Protein AF-X6NZP1-F1 (afdb_monomer)

Structure (mmCIF, N/CA/C/O backbone):
data_AF-X6NZP1-F1
#
_entry.id   AF-X6NZP1-F1
#
loop_
_atom_site.group_PDB
_atom_site.id
_atom_site.type_symbol
_atom_site.label_atom_id
_atom_site.label_alt_id
_atom_site.label_comp_id
_atom_site.label_asym_id
_atom_site.label_entity_id
_atom_site.label_seq_id
_atom_site.pdbx_PDB_ins_code
_atom_site.Cartn_x
_atom_site.Cartn_y
_atom_site.Cartn_z
_atom_site.occupancy
_atom_site.B_iso_or_equiv
_atom_site.auth_seq_id
_atom_site.auth_comp_id
_atom_site.auth_asym_id
_atom_site.auth_atom_id
_atom_site.pdbx_PDB_model_num
ATOM 1 N N . MET A 1 1 ? -23.895 30.899 37.744 1.00 39.72 1 MET A N 1
ATOM 2 C CA . MET A 1 1 ? -22.917 29.899 37.276 1.00 39.72 1 MET A CA 1
ATOM 3 C C . MET A 1 1 ? -23.097 29.846 35.771 1.00 39.72 1 MET A C 1
ATOM 5 O O . MET A 1 1 ? -24.196 29.548 35.324 1.00 39.72 1 MET A O 1
ATOM 9 N N . GLU A 1 2 ? -22.125 30.392 35.053 1.00 29.81 2 GLU A N 1
ATOM 10 C CA . GLU A 1 2 ? -22.264 30.934 33.697 1.00 29.81 2 GLU A CA 1
ATOM 11 C C . GLU A 1 2 ? -22.550 29.877 32.624 1.00 29.81 2 GLU A C 1
ATOM 13 O O . GLU A 1 2 ? -22.024 28.767 32.658 1.00 29.81 2 GLU A O 1
ATOM 18 N N . SER A 1 3 ? -23.384 30.278 31.662 1.00 31.33 3 SER A N 1
ATOM 19 C CA . SER A 1 3 ? -23.665 29.603 30.400 1.00 31.33 3 SER A CA 1
ATOM 20 C C . SER A 1 3 ? -22.848 30.229 29.270 1.00 31.33 3 SER A C 1
ATOM 22 O O . SER A 1 3 ? -22.909 31.445 29.108 1.00 31.33 3 SER A O 1
ATOM 24 N N . LEU A 1 4 ? -22.208 29.413 28.431 1.00 32.75 4 LEU A N 1
ATOM 25 C CA . LEU A 1 4 ? -21.771 29.751 27.067 1.00 32.75 4 LEU A CA 1
ATOM 26 C C . LEU A 1 4 ? -21.917 28.457 26.237 1.00 32.75 4 LEU A C 1
ATOM 28 O O . LEU A 1 4 ? -21.319 27.442 26.574 1.00 32.75 4 LEU A O 1
ATOM 32 N N . ALA A 1 5 ? -22.952 28.344 25.402 1.00 29.20 5 ALA A N 1
ATOM 33 C CA . ALA A 1 5 ? -22.961 28.704 23.978 1.00 29.20 5 ALA A CA 1
ATOM 34 C C . ALA A 1 5 ? -22.068 27.779 23.121 1.00 29.20 5 ALA A C 1
ATOM 36 O O . ALA A 1 5 ? -20.859 27.964 23.036 1.00 29.20 5 ALA A O 1
ATOM 37 N N . CYS A 1 6 ? -22.691 26.792 22.466 1.00 29.67 6 CYS A N 1
ATOM 38 C CA . CYS A 1 6 ? -22.127 26.110 21.300 1.00 29.67 6 CYS A CA 1
ATOM 39 C C . CYS A 1 6 ? -23.027 26.437 20.107 1.00 29.67 6 CYS A C 1
ATOM 41 O O . CYS A 1 6 ? -24.125 25.896 19.969 1.00 29.67 6 CYS A O 1
ATOM 43 N N . ASP A 1 7 ? -22.559 27.379 19.298 1.00 29.17 7 ASP A N 1
ATOM 44 C CA . ASP A 1 7 ? -23.234 27.896 18.120 1.00 29.17 7 ASP A CA 1
ATOM 45 C C . ASP A 1 7 ? -23.126 26.945 16.914 1.00 29.17 7 ASP A C 1
ATOM 47 O O . ASP A 1 7 ? -22.055 26.454 16.567 1.00 29.17 7 ASP A O 1
ATOM 51 N N . TYR A 1 8 ? -24.282 26.748 16.276 1.00 29.86 8 TYR A N 1
ATOM 52 C CA . TYR A 1 8 ? -24.532 26.649 14.832 1.00 29.86 8 TYR A CA 1
ATOM 53 C C . TYR A 1 8 ? -23.708 25.687 13.946 1.00 29.86 8 TYR A C 1
ATOM 55 O O . TYR A 1 8 ? -22.640 26.009 13.434 1.00 29.86 8 TYR A O 1
ATOM 63 N N . LEU A 1 9 ? -24.367 24.590 13.550 1.00 32.81 9 LEU A N 1
ATOM 64 C CA . LEU A 1 9 ? -24.241 23.976 12.219 1.00 32.81 9 LEU A CA 1
ATOM 65 C C . LEU A 1 9 ? -25.557 24.212 11.453 1.00 32.81 9 LEU A C 1
ATOM 67 O O . LEU A 1 9 ? -26.603 23.797 11.959 1.00 32.81 9 LEU A O 1
ATOM 71 N N . PRO A 1 10 ? -25.574 24.832 10.257 1.00 35.50 10 PRO A N 1
ATOM 72 C CA . PRO A 1 10 ? -26.794 24.900 9.469 1.00 35.50 10 PRO A CA 1
ATOM 73 C C . PRO A 1 10 ? -27.005 23.646 8.608 1.00 35.50 10 PRO A C 1
ATOM 75 O O . PRO A 1 10 ? -26.093 23.032 8.058 1.00 35.50 10 PRO A O 1
ATOM 78 N N . HIS A 1 11 ? -28.284 23.297 8.545 1.00 32.06 11 HIS A N 1
ATOM 79 C CA . HIS A 1 11 ? -28.918 22.114 7.992 1.00 32.06 11 HIS A CA 1
ATOM 80 C C . HIS A 1 11 ? -28.899 21.987 6.455 1.00 32.06 11 HIS A C 1
ATOM 82 O O . HIS A 1 11 ? -28.993 22.971 5.735 1.00 32.06 11 HIS A O 1
ATOM 88 N N . LYS A 1 12 ? -28.990 20.716 6.022 1.00 31.91 12 LYS A N 1
ATOM 89 C CA . LYS A 1 12 ? -29.793 20.166 4.906 1.00 31.91 12 LYS A CA 1
ATOM 90 C C . LYS A 1 12 ? -29.618 20.780 3.507 1.00 31.91 12 LYS A C 1
ATOM 92 O O . LYS A 1 12 ? -30.189 21.814 3.190 1.00 31.91 12 LYS A O 1
ATOM 97 N N . LEU A 1 13 ? -29.058 19.978 2.602 1.00 30.61 13 LEU A N 1
ATOM 98 C CA . LEU A 1 13 ? -29.419 20.003 1.183 1.00 30.61 13 LEU A CA 1
ATOM 99 C C . LEU A 1 13 ? -30.048 18.650 0.820 1.00 30.61 13 LEU A C 1
ATOM 101 O O . LEU A 1 13 ? -29.357 17.643 0.697 1.00 30.61 13 LEU A O 1
ATOM 105 N N . GLN A 1 14 ? -31.377 18.626 0.703 1.00 30.80 14 GLN A N 1
ATOM 106 C CA . GLN A 1 14 ? -32.099 17.608 -0.065 1.00 30.80 14 GLN A CA 1
ATOM 107 C C . GLN A 1 14 ? -32.295 18.150 -1.489 1.00 30.80 14 GLN A C 1
ATOM 109 O O . GLN A 1 14 ? -32.656 19.321 -1.620 1.00 30.80 14 GLN A O 1
ATOM 114 N N . PRO A 1 15 ? -32.109 17.350 -2.551 1.00 30.98 15 PRO A N 1
ATOM 115 C CA . PRO A 1 15 ? -32.444 17.783 -3.901 1.00 30.98 15 PRO A CA 1
ATOM 116 C C . PRO A 1 15 ? -33.957 17.667 -4.131 1.00 30.98 15 PRO A C 1
ATOM 118 O O . PRO A 1 15 ? -34.533 16.582 -4.041 1.00 30.98 15 PRO A O 1
ATOM 121 N N . SER A 1 16 ? -34.611 18.790 -4.428 1.00 32.31 16 SER A N 1
ATOM 122 C CA . SER A 1 16 ? -35.994 18.822 -4.902 1.00 32.31 16 SER A CA 1
ATOM 123 C C . SER A 1 16 ? -36.037 18.560 -6.410 1.00 32.31 16 SER A C 1
ATOM 125 O O . SER A 1 16 ? -35.474 19.304 -7.210 1.00 32.31 16 SER A O 1
ATOM 127 N N . PHE A 1 17 ? -36.737 17.499 -6.810 1.00 33.34 17 PHE A N 1
ATOM 128 C CA . PHE A 1 17 ? -37.145 17.285 -8.197 1.00 33.34 17 PHE A CA 1
ATOM 129 C C . PHE A 1 17 ? -38.384 18.138 -8.483 1.00 33.34 17 PHE A C 1
ATOM 131 O O . PHE A 1 17 ? -39.476 17.842 -8.000 1.00 33.34 17 PHE A O 1
ATOM 138 N N . GLY A 1 18 ? -38.207 19.212 -9.251 1.00 28.89 18 GLY A N 1
ATOM 139 C CA . GLY A 1 18 ? -39.295 20.033 -9.775 1.00 28.89 18 GLY A CA 1
ATOM 140 C C . GLY A 1 18 ? -39.538 19.740 -11.252 1.00 28.89 18 GLY A C 1
ATOM 141 O O . GLY A 1 18 ? -38.754 20.156 -12.099 1.00 28.89 18 GLY A O 1
ATOM 142 N N . ASN A 1 19 ? -40.637 19.048 -11.552 1.00 32.97 19 ASN A N 1
ATOM 143 C CA . ASN A 1 19 ? -41.277 19.061 -12.869 1.00 32.97 19 ASN A CA 1
ATOM 144 C C . ASN A 1 19 ? -41.938 20.428 -13.088 1.00 32.97 19 ASN A C 1
ATOM 146 O O . ASN A 1 19 ? -42.589 20.907 -12.165 1.00 32.97 19 ASN A O 1
ATOM 150 N N . ASN A 1 20 ? -41.857 20.991 -14.299 1.00 32.28 20 ASN A N 1
ATOM 151 C CA . ASN A 1 20 ? -42.948 21.758 -14.912 1.00 32.28 20 ASN A CA 1
ATOM 152 C C . ASN A 1 20 ? -42.758 21.911 -16.431 1.00 32.28 20 ASN A C 1
ATOM 154 O O . ASN A 1 20 ? -41.650 21.952 -16.955 1.00 32.28 20 ASN A O 1
ATOM 158 N N . ASN A 1 21 ? -43.903 21.940 -17.106 1.00 29.06 21 ASN A N 1
ATOM 159 C CA . ASN A 1 21 ? -44.150 21.694 -18.522 1.00 29.06 21 ASN A CA 1
ATOM 160 C C . ASN A 1 21 ? -43.982 22.921 -19.453 1.00 29.06 21 ASN A C 1
ATOM 162 O O . ASN A 1 21 ? -44.145 24.058 -19.020 1.00 29.06 21 ASN A O 1
ATOM 166 N N . LEU A 1 22 ? -43.878 22.606 -20.759 1.00 29.41 22 LEU A N 1
ATOM 167 C CA . LEU A 1 22 ? -44.319 23.349 -21.966 1.00 29.41 22 LEU A CA 1
ATOM 168 C C . LEU A 1 22 ? -43.467 24.518 -22.513 1.00 29.41 22 LEU A C 1
ATOM 170 O O . LEU A 1 22 ? -43.537 25.637 -22.017 1.00 29.41 22 LEU A O 1
ATOM 174 N N . LYS A 1 23 ? -42.884 24.319 -23.709 1.00 28.05 23 LYS A N 1
ATOM 175 C CA . LYS A 1 23 ? -43.469 24.779 -24.993 1.00 28.05 23 LYS A CA 1
ATOM 176 C C . LYS A 1 23 ? -42.697 24.244 -26.207 1.00 28.05 23 LYS A C 1
ATOM 178 O O . LYS A 1 23 ? -41.474 24.268 -26.241 1.00 28.05 23 LYS A O 1
ATOM 183 N N . SER A 1 24 ? -43.450 23.791 -27.207 1.00 39.38 24 SER A N 1
ATOM 184 C CA . SER A 1 24 ? -42.985 23.509 -28.563 1.00 39.38 24 SER A CA 1
ATOM 185 C C . SER A 1 24 ? -42.965 24.788 -29.399 1.00 39.38 24 SER A C 1
ATOM 187 O O . SER A 1 24 ? -43.984 25.478 -29.461 1.00 39.38 24 SER A O 1
ATOM 189 N N . SER A 1 25 ? -41.891 25.019 -30.140 1.00 30.45 25 SER A N 1
ATOM 190 C CA . SER A 1 25 ? -41.955 25.611 -31.478 1.00 30.45 25 SER A CA 1
ATOM 191 C C . SER A 1 25 ? -40.627 25.367 -32.175 1.00 30.45 25 SER A C 1
ATOM 193 O O . SER A 1 25 ? -39.566 25.613 -31.609 1.00 30.45 25 SER A O 1
ATOM 195 N N . HIS A 1 26 ? -40.724 24.818 -33.382 1.00 37.03 26 HIS A N 1
ATOM 196 C CA . HIS A 1 26 ? -39.653 24.772 -34.361 1.00 37.03 26 HIS A CA 1
ATOM 197 C C . HIS A 1 26 ? -38.991 26.139 -34.490 1.00 37.03 26 HIS A C 1
ATOM 199 O O . HIS A 1 26 ? -39.700 27.092 -34.769 1.00 37.03 26 HIS A O 1
ATOM 205 N N . ASP A 1 27 ? -37.671 26.175 -34.345 1.00 30.67 27 ASP A N 1
ATOM 206 C CA . ASP A 1 27 ? -36.782 26.975 -35.181 1.00 30.67 27 ASP A CA 1
ATOM 207 C C . ASP A 1 27 ? -35.438 26.241 -35.223 1.00 30.67 27 ASP A C 1
ATOM 209 O O . ASP A 1 27 ? -34.738 26.080 -34.222 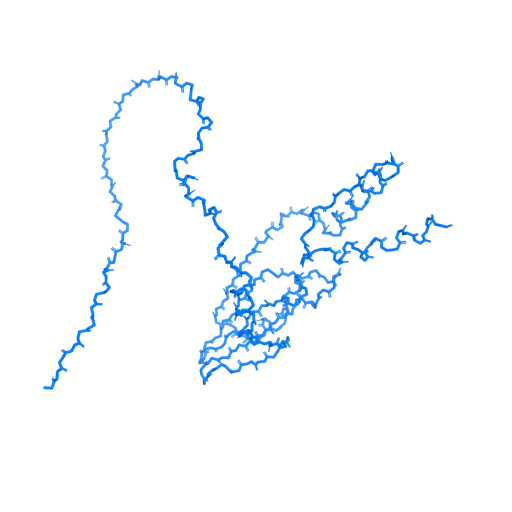1.00 30.67 27 ASP A O 1
ATOM 213 N N . VAL A 1 28 ? -35.149 25.677 -36.395 1.00 43.94 28 VAL A N 1
ATOM 214 C CA . VAL A 1 28 ? -33.831 25.155 -36.745 1.00 43.94 28 VAL A CA 1
ATOM 215 C C . VAL A 1 28 ? -33.002 26.372 -37.121 1.00 43.94 28 VAL A C 1
ATOM 217 O O . VAL A 1 28 ? -33.099 26.859 -38.242 1.00 43.94 28 VAL A O 1
ATOM 220 N N . GLU A 1 29 ? -32.203 26.867 -36.183 1.00 32.81 29 GLU A N 1
ATOM 221 C CA . GLU A 1 29 ? -31.069 27.722 -36.514 1.00 32.81 29 GLU A CA 1
ATOM 222 C C . GLU A 1 29 ? -29.783 26.930 -36.289 1.00 32.81 29 GLU A C 1
ATOM 224 O O . GLU A 1 29 ? -29.337 26.696 -35.162 1.00 32.81 29 GLU A O 1
ATOM 229 N N . ASP A 1 30 ? -29.202 26.502 -37.411 1.00 41.00 30 ASP A N 1
ATOM 230 C CA . ASP A 1 30 ? -27.798 26.139 -37.533 1.00 41.00 30 ASP A CA 1
ATOM 231 C C . ASP A 1 30 ? -26.942 27.323 -37.065 1.00 41.00 30 ASP A C 1
ATOM 233 O O . ASP A 1 30 ? -26.624 28.240 -37.823 1.00 41.00 30 ASP A O 1
ATOM 237 N N . VAL A 1 31 ? -26.541 27.300 -35.797 1.00 40.22 31 VAL A N 1
ATOM 238 C CA . VAL A 1 31 ? -25.438 28.121 -35.306 1.00 40.22 31 VAL A CA 1
ATOM 239 C C . VAL A 1 31 ? -24.238 27.205 -35.170 1.00 40.22 31 VAL A C 1
ATOM 241 O O . VAL A 1 31 ? -24.074 26.481 -34.188 1.00 40.22 31 VAL A O 1
ATOM 244 N N . SER A 1 32 ? -23.378 27.262 -36.183 1.00 49.12 32 SER A N 1
ATOM 245 C CA . SER A 1 32 ? -22.003 26.780 -36.156 1.00 49.12 32 SER A CA 1
ATOM 246 C C . SER A 1 32 ? -21.266 27.360 -34.943 1.00 49.12 32 SER A C 1
ATOM 248 O O . SER A 1 32 ? -20.631 28.415 -35.017 1.00 49.12 32 SER A O 1
ATOM 250 N N . ARG A 1 33 ? -21.353 26.682 -33.796 1.00 38.38 33 ARG A N 1
ATOM 251 C CA . ARG A 1 33 ? -20.645 27.056 -32.573 1.00 38.38 33 ARG A CA 1
ATOM 252 C C . ARG A 1 33 ? -19.235 26.479 -32.630 1.00 38.38 33 ARG A C 1
ATOM 254 O O . ARG A 1 33 ? -18.897 25.478 -32.010 1.00 38.38 33 ARG A O 1
ATOM 261 N N . SER A 1 34 ? -18.403 27.150 -33.418 1.00 51.25 34 SER A N 1
ATOM 262 C CA . SER A 1 34 ? -16.958 27.166 -33.218 1.00 51.25 34 SER A CA 1
ATOM 263 C C . SER A 1 34 ? -16.684 27.828 -31.863 1.00 51.25 34 SER A C 1
ATOM 265 O O . SER A 1 34 ? -16.468 29.036 -31.785 1.00 51.25 34 SER A O 1
ATOM 267 N N . SER A 1 35 ? -16.721 27.060 -30.779 1.00 46.81 35 SER A N 1
ATOM 268 C CA . SER A 1 35 ? -16.291 27.530 -29.465 1.00 46.81 35 SER A CA 1
ATOM 269 C C . SER A 1 35 ? -15.240 26.580 -28.912 1.00 46.81 35 SER A C 1
ATOM 271 O O . SER A 1 35 ? -15.549 25.661 -28.164 1.00 46.81 35 SER A O 1
ATOM 273 N N . ASN A 1 36 ? -13.977 26.860 -29.238 1.00 56.97 36 ASN A N 1
ATOM 274 C CA . ASN A 1 36 ? -12.803 26.373 -28.504 1.00 56.97 36 ASN A CA 1
ATOM 275 C C . ASN A 1 36 ? -12.710 26.979 -27.082 1.00 56.97 36 ASN A C 1
ATOM 277 O O . ASN A 1 36 ? -11.622 27.098 -26.524 1.00 56.97 36 ASN A O 1
ATOM 281 N N . GLU A 1 37 ? -13.827 27.404 -26.493 1.00 57.53 37 GLU A N 1
ATOM 282 C CA . GLU A 1 37 ? -13.863 27.889 -25.120 1.00 57.53 37 GLU A CA 1
ATOM 283 C C . GLU A 1 37 ? -14.149 26.689 -24.215 1.00 57.53 37 GLU A C 1
ATOM 285 O O . GLU A 1 37 ? -15.211 26.077 -24.356 1.00 57.53 37 GLU A O 1
ATOM 290 N N . PRO A 1 38 ? -13.229 26.311 -23.309 1.00 58.00 38 PRO A N 1
ATOM 291 C CA . PRO A 1 38 ? -13.516 25.265 -22.343 1.00 58.00 38 PRO A CA 1
ATOM 292 C C . PRO A 1 38 ? -14.749 25.662 -21.526 1.00 58.00 38 PRO A C 1
ATOM 294 O O . PRO A 1 38 ? -14.870 26.812 -21.090 1.00 58.00 38 PRO A O 1
ATOM 297 N N . GLU A 1 39 ? -15.655 24.698 -21.347 1.00 61.59 39 GLU A N 1
ATOM 298 C CA . GLU A 1 39 ? -16.912 24.850 -20.613 1.00 61.59 39 GLU A CA 1
ATOM 299 C C . GLU A 1 39 ? -16.727 25.669 -19.315 1.00 61.59 39 GLU A C 1
ATOM 301 O O . GLU A 1 39 ? -15.755 25.447 -18.589 1.00 61.59 39 GLU A O 1
ATOM 306 N N . PRO A 1 40 ? -17.639 26.593 -18.958 1.00 60.53 40 PRO A N 1
ATOM 307 C CA . PRO A 1 40 ? -17.444 27.540 -17.852 1.00 60.53 40 PRO A CA 1
ATOM 308 C C . PRO A 1 40 ? -17.120 26.906 -16.489 1.00 60.53 40 PRO A C 1
ATOM 310 O O . PRO A 1 40 ? -16.463 27.536 -15.664 1.00 60.53 40 PRO A O 1
ATOM 313 N N . TRP A 1 41 ? -17.540 25.660 -16.254 1.00 59.78 41 TRP A N 1
ATOM 314 C CA . TRP A 1 41 ? -17.260 24.909 -15.024 1.00 59.78 41 TRP A CA 1
ATOM 315 C C . TRP A 1 41 ? -15.837 24.321 -14.964 1.00 59.78 41 TRP A C 1
ATOM 317 O O . TRP A 1 41 ? -15.380 23.951 -13.886 1.00 59.78 41 TRP A O 1
ATOM 327 N N . LEU A 1 42 ? -15.109 24.284 -16.088 1.00 56.09 42 LEU A N 1
ATOM 328 C CA . LEU A 1 42 ? -13.679 23.949 -16.153 1.00 56.09 42 LEU A CA 1
ATOM 329 C C . LEU A 1 42 ? -12.779 25.135 -15.780 1.00 56.09 42 LEU A C 1
ATOM 331 O O . LEU A 1 42 ? -11.572 24.955 -15.615 1.00 56.09 42 LEU A O 1
ATOM 335 N N . LYS A 1 43 ? -13.337 26.341 -15.595 1.00 56.62 43 LYS A N 1
ATOM 336 C CA . LYS A 1 43 ? -12.619 27.502 -15.044 1.00 56.62 43 LYS A CA 1
ATOM 337 C C . LYS A 1 43 ? -12.460 27.353 -13.528 1.00 56.62 43 LYS A C 1
ATOM 339 O O . LYS A 1 43 ? -12.828 28.228 -12.750 1.00 56.62 43 LYS A O 1
ATOM 344 N N . THR A 1 44 ? -11.914 26.226 -13.080 1.00 59.47 44 THR A N 1
ATOM 345 C CA . THR A 1 44 ? -11.361 26.134 -11.732 1.00 59.47 44 THR A CA 1
ATOM 346 C C . THR A 1 44 ? -10.218 27.133 -11.656 1.00 59.47 44 THR A C 1
ATOM 348 O O . THR A 1 44 ? -9.334 27.093 -12.511 1.00 59.47 44 THR A O 1
ATOM 351 N N . ASN A 1 45 ? -10.238 28.027 -10.664 1.00 61.09 45 ASN A N 1
ATOM 352 C CA . ASN A 1 45 ? -9.079 28.839 -10.300 1.00 61.09 45 ASN A CA 1
ATOM 353 C C . ASN A 1 45 ? -7.911 27.881 -10.060 1.00 61.09 45 ASN A C 1
ATOM 355 O O . ASN A 1 45 ? -7.804 27.282 -8.990 1.00 61.09 45 ASN A O 1
ATOM 359 N N . LEU A 1 46 ? -7.097 27.661 -11.093 1.00 63.88 46 LEU A N 1
ATOM 360 C CA . LEU A 1 46 ? -5.929 26.809 -11.004 1.00 63.88 46 LEU A CA 1
ATOM 361 C C . LEU A 1 46 ? -5.072 27.421 -9.908 1.00 63.88 46 LEU A C 1
ATOM 363 O O . LEU A 1 46 ? -4.717 28.597 -9.979 1.00 63.88 46 LEU A O 1
ATOM 367 N N . VAL A 1 47 ? -4.808 26.649 -8.859 1.00 64.12 47 VAL A N 1
ATOM 368 C CA . VAL A 1 47 ? -3.924 27.085 -7.787 1.00 64.12 47 VAL A CA 1
ATOM 369 C C . VAL A 1 47 ? -2.543 27.249 -8.421 1.00 64.12 47 VAL A C 1
ATOM 371 O O . VAL A 1 47 ? -1.845 26.275 -8.683 1.00 64.12 47 VAL A O 1
ATOM 374 N N . THR A 1 48 ? -2.186 28.487 -8.759 1.00 71.62 48 THR A N 1
ATOM 375 C CA . THR A 1 48 ? -0.926 28.828 -9.438 1.00 71.62 48 THR A CA 1
ATOM 376 C C . THR A 1 48 ? 0.260 28.850 -8.481 1.00 71.62 48 THR A C 1
ATOM 378 O O . THR A 1 48 ? 1.407 28.926 -8.917 1.00 71.62 48 THR A O 1
ATOM 381 N N . GLN A 1 49 ? -0.004 28.774 -7.177 1.00 77.75 49 GLN A N 1
ATOM 382 C CA . GLN A 1 49 ? 1.017 28.704 -6.146 1.00 77.75 49 GLN A CA 1
ATOM 383 C C . GLN A 1 49 ? 1.231 27.260 -5.680 1.00 77.75 49 GLN A C 1
ATOM 385 O O . GLN A 1 49 ? 0.282 26.477 -5.629 1.00 77.75 49 GLN A O 1
ATOM 390 N N . PRO A 1 50 ? 2.469 26.880 -5.326 1.00 81.94 50 PRO A N 1
ATOM 391 C CA . PRO A 1 50 ? 2.715 25.576 -4.728 1.00 81.94 50 PRO A CA 1
ATOM 392 C C . PRO A 1 50 ? 1.889 25.429 -3.443 1.00 81.94 50 PRO A C 1
ATOM 394 O O . PRO A 1 50 ? 1.955 26.278 -2.559 1.00 81.94 50 PRO A O 1
ATOM 397 N N . ILE A 1 51 ? 1.123 24.336 -3.345 1.00 90.06 51 ILE A N 1
ATOM 398 C CA . ILE A 1 51 ? 0.223 24.046 -2.209 1.00 90.06 51 ILE A CA 1
ATOM 399 C C . ILE A 1 51 ? 1.014 23.805 -0.910 1.00 90.06 51 ILE A C 1
ATOM 401 O O . ILE A 1 51 ? 0.471 23.924 0.183 1.00 90.06 51 ILE A O 1
ATOM 405 N N . TYR A 1 52 ? 2.298 23.463 -1.027 1.00 93.25 52 TYR A N 1
ATOM 406 C CA . TYR A 1 52 ? 3.187 23.173 0.090 1.00 93.25 52 TYR A CA 1
ATOM 407 C C . TYR A 1 52 ? 4.622 23.619 -0.206 1.00 93.25 52 TYR A C 1
ATOM 409 O O . TYR A 1 52 ? 5.078 23.623 -1.354 1.00 93.25 52 TYR A O 1
ATOM 417 N N . ASN A 1 53 ? 5.372 23.932 0.847 1.00 94.38 53 ASN A N 1
ATOM 418 C CA . ASN A 1 53 ? 6.796 24.242 0.787 1.00 94.38 53 ASN A CA 1
ATOM 419 C C . ASN A 1 53 ? 7.668 23.120 1.390 1.00 94.38 53 ASN A C 1
ATOM 421 O O . ASN A 1 53 ? 7.198 22.182 2.034 1.00 94.38 53 ASN A O 1
ATOM 425 N N . LYS A 1 54 ? 8.990 23.207 1.180 1.00 96.25 54 LYS A N 1
ATOM 426 C CA . LYS A 1 54 ? 9.945 22.180 1.645 1.00 96.25 54 LYS A CA 1
ATOM 427 C C . LYS A 1 54 ? 9.943 21.993 3.165 1.00 96.25 54 LYS A C 1
ATOM 429 O O . LYS A 1 54 ? 10.207 20.885 3.625 1.00 96.25 54 LYS A O 1
ATOM 434 N N . GLN A 1 55 ? 9.699 23.052 3.937 1.00 97.06 55 GLN A N 1
ATOM 435 C CA . GLN A 1 55 ? 9.661 22.960 5.394 1.00 97.06 55 GLN A CA 1
ATOM 436 C C . GLN A 1 55 ? 8.403 22.227 5.861 1.00 97.06 55 GLN A C 1
ATOM 438 O O . GLN A 1 55 ? 8.497 21.362 6.725 1.00 97.06 55 GLN A O 1
ATOM 443 N N . GLU A 1 56 ? 7.253 22.512 5.253 1.00 96.69 56 GLU A N 1
ATOM 444 C CA . GLU A 1 56 ? 5.992 21.820 5.544 1.00 96.69 56 GLU A CA 1
ATOM 445 C C . GLU A 1 56 ? 6.083 20.327 5.234 1.00 96.69 56 GLU A C 1
ATOM 447 O O . GLU A 1 56 ? 5.676 19.513 6.061 1.00 96.69 56 GLU A O 1
ATOM 452 N N . ILE A 1 57 ? 6.697 19.956 4.102 1.00 96.62 57 ILE A N 1
ATOM 453 C CA . ILE A 1 57 ? 6.949 18.549 3.760 1.00 96.62 57 ILE A CA 1
ATOM 454 C C . ILE A 1 57 ? 7.787 17.871 4.850 1.00 96.62 57 ILE A C 1
ATOM 456 O O . ILE A 1 57 ? 7.419 16.798 5.325 1.00 96.62 57 ILE A O 1
ATOM 460 N N . ARG A 1 58 ? 8.903 18.487 5.267 1.00 97.31 58 ARG A N 1
ATOM 461 C CA . ARG A 1 58 ? 9.771 17.923 6.316 1.00 97.31 58 ARG A CA 1
ATOM 462 C C . ARG A 1 58 ? 9.014 17.732 7.627 1.00 97.31 58 ARG A C 1
ATOM 464 O O . ARG A 1 58 ? 8.971 16.619 8.143 1.00 97.31 58 ARG A O 1
ATOM 471 N N . ASN A 1 59 ? 8.341 18.784 8.087 1.00 97.56 59 ASN A N 1
ATOM 472 C CA . ASN A 1 59 ? 7.559 18.762 9.321 1.00 97.56 59 ASN A CA 1
ATOM 473 C C . ASN A 1 59 ? 6.442 17.703 9.285 1.00 97.56 59 ASN A C 1
ATOM 475 O O . ASN A 1 59 ? 6.079 17.157 10.324 1.00 97.56 59 ASN A O 1
ATOM 479 N N . ALA A 1 60 ? 5.850 17.436 8.117 1.00 97.25 60 ALA A N 1
ATOM 480 C CA . ALA A 1 60 ? 4.828 16.405 7.961 1.00 97.25 60 ALA A CA 1
ATOM 481 C C . ALA A 1 60 ? 5.426 14.993 8.035 1.00 97.25 60 ALA A C 1
ATOM 483 O O . ALA A 1 60 ? 4.891 14.140 8.740 1.00 97.25 60 ALA A O 1
ATOM 484 N N . VAL A 1 61 ? 6.552 14.755 7.354 1.00 96.56 61 VAL A N 1
ATOM 485 C CA . VAL A 1 61 ? 7.229 13.447 7.335 1.00 96.56 61 VAL A CA 1
ATOM 486 C C . VAL A 1 61 ? 7.757 13.062 8.719 1.00 96.56 61 VAL A C 1
ATOM 488 O O . VAL A 1 61 ? 7.663 11.897 9.096 1.00 96.56 61 VAL A O 1
ATOM 491 N N . GLU A 1 62 ? 8.248 14.021 9.507 1.00 97.00 62 GLU A N 1
ATOM 492 C CA . GLU A 1 62 ? 8.741 13.781 10.875 1.00 97.00 62 GLU A CA 1
ATOM 493 C C . GLU A 1 62 ? 7.660 13.260 11.836 1.00 97.00 62 GLU A C 1
ATOM 495 O O . GLU A 1 62 ? 7.976 12.580 12.810 1.00 97.00 62 GLU A O 1
ATOM 500 N N . LYS A 1 63 ? 6.379 13.526 11.554 1.00 96.62 63 LYS A N 1
ATOM 501 C CA . LYS A 1 63 ? 5.242 13.058 12.367 1.00 96.62 63 LYS A CA 1
ATOM 502 C C . LYS A 1 63 ? 4.802 11.632 12.023 1.00 96.62 63 LYS A C 1
ATOM 504 O O . LYS A 1 63 ? 3.972 11.060 12.728 1.00 96.62 63 LYS A O 1
ATOM 509 N N . VAL A 1 64 ? 5.306 11.058 10.929 1.00 94.94 64 VAL A N 1
ATOM 510 C CA . VAL A 1 64 ? 4.880 9.740 10.451 1.00 94.94 64 VAL A CA 1
ATOM 511 C C . VAL A 1 64 ? 5.525 8.644 11.292 1.00 94.94 64 VAL A C 1
ATOM 513 O O . VAL A 1 64 ? 6.744 8.480 11.317 1.00 94.94 64 VAL A O 1
ATOM 516 N N . THR A 1 65 ? 4.691 7.829 11.935 1.00 92.69 65 THR A N 1
ATOM 517 C CA . THR A 1 65 ? 5.152 6.608 12.603 1.00 92.69 65 THR A CA 1
ATOM 518 C C . THR A 1 65 ? 5.315 5.491 11.580 1.00 92.69 65 THR A C 1
ATOM 520 O O . THR A 1 65 ? 4.403 5.193 10.809 1.00 92.69 65 THR A O 1
ATOM 523 N N . LYS A 1 66 ? 6.489 4.861 11.574 1.00 92.56 66 LYS A N 1
ATOM 524 C CA . LYS A 1 66 ? 6.773 3.717 10.706 1.00 92.56 66 LYS A CA 1
ATOM 525 C C . LYS A 1 66 ? 6.168 2.453 11.306 1.00 92.56 66 LYS A C 1
ATOM 527 O O . LYS A 1 66 ? 6.314 2.198 12.497 1.00 92.56 66 LYS A O 1
ATOM 532 N N . ILE A 1 67 ? 5.550 1.647 10.455 1.00 92.88 67 ILE A N 1
ATOM 533 C CA . ILE A 1 67 ? 4.945 0.365 10.814 1.00 92.88 67 ILE A CA 1
ATOM 534 C C . ILE A 1 67 ? 5.433 -0.699 9.845 1.00 92.88 67 ILE A C 1
ATOM 536 O O . ILE A 1 67 ? 5.503 -0.471 8.637 1.00 92.88 67 ILE A O 1
ATOM 540 N N . SER A 1 68 ? 5.806 -1.851 10.394 1.00 92.50 68 SER A N 1
ATOM 541 C CA . SER A 1 68 ? 6.266 -2.991 9.605 1.00 92.50 68 SER A CA 1
ATOM 542 C C . SER A 1 68 ? 5.083 -3.709 8.964 1.00 92.50 68 SER A C 1
ATOM 544 O O . SER A 1 68 ? 3.952 -3.625 9.443 1.00 92.50 68 SER A O 1
ATOM 546 N N . MET A 1 69 ? 5.337 -4.437 7.877 1.00 91.44 69 MET A N 1
ATOM 547 C CA . MET A 1 69 ? 4.294 -5.221 7.216 1.00 91.44 69 MET A CA 1
ATOM 548 C C . MET A 1 69 ? 3.748 -6.299 8.163 1.00 91.44 69 MET A C 1
ATOM 550 O O . MET A 1 69 ? 4.524 -6.954 8.858 1.00 91.44 69 MET A O 1
ATOM 554 N N . ASN A 1 70 ? 2.429 -6.495 8.180 1.00 90.50 70 ASN A N 1
ATOM 555 C CA . ASN A 1 70 ? 1.697 -7.405 9.071 1.00 90.50 70 ASN A CA 1
ATOM 556 C C . ASN A 1 70 ? 1.790 -7.074 10.569 1.00 90.50 70 ASN A C 1
ATOM 558 O O . ASN A 1 70 ? 1.220 -7.808 11.380 1.00 90.50 70 ASN A O 1
ATOM 562 N N . GLN A 1 71 ? 2.448 -5.976 10.950 1.00 91.06 71 GLN A N 1
ATOM 563 C CA . GLN A 1 71 ? 2.471 -5.515 12.332 1.00 91.06 71 GLN A CA 1
ATOM 564 C C . GLN A 1 71 ? 1.085 -5.001 12.719 1.00 91.06 71 GLN A C 1
ATOM 566 O O . GLN A 1 71 ? 0.534 -4.122 12.057 1.00 91.06 71 GLN A O 1
ATOM 571 N N . VAL A 1 72 ? 0.541 -5.530 13.814 1.00 93.62 72 VAL A N 1
ATOM 572 C CA . VAL A 1 72 ? -0.671 -4.991 14.435 1.00 93.62 72 VAL A CA 1
ATOM 573 C C . VAL A 1 72 ? -0.261 -3.857 15.367 1.00 93.62 72 VAL A C 1
ATOM 575 O O . VAL A 1 72 ? 0.502 -4.069 16.310 1.00 93.62 72 VAL A O 1
ATOM 578 N N . LEU A 1 73 ? -0.760 -2.654 15.103 1.00 95.94 73 LEU A N 1
ATOM 579 C CA . LEU A 1 73 ? -0.566 -1.480 15.944 1.00 95.94 73 LEU A CA 1
ATOM 580 C C . LEU A 1 73 ? -1.881 -1.141 16.650 1.00 95.94 73 LEU A C 1
ATOM 582 O O . LEU A 1 73 ? -2.890 -0.859 16.005 1.00 95.94 73 LEU A O 1
ATOM 586 N N . GLN A 1 74 ? -1.858 -1.153 17.981 1.00 96.00 74 GLN A N 1
ATOM 587 C CA . GLN A 1 74 ? -2.941 -0.611 18.797 1.00 96.00 74 GLN A CA 1
ATOM 588 C C . GLN A 1 74 ? -2.771 0.909 18.883 1.00 96.00 74 GLN A C 1
ATOM 590 O O . GLN A 1 74 ? -1.776 1.382 19.424 1.00 96.00 74 GLN A O 1
ATOM 595 N N . ILE A 1 75 ? -3.733 1.665 18.357 1.00 95.06 75 ILE A N 1
ATOM 596 C CA . ILE A 1 75 ? -3.709 3.134 18.388 1.00 95.06 75 ILE A CA 1
ATOM 597 C C . ILE A 1 75 ? -4.315 3.653 19.699 1.00 95.06 75 ILE A C 1
ATOM 599 O O . ILE A 1 75 ? -3.771 4.548 20.336 1.00 95.06 75 ILE A O 1
ATOM 603 N N . ASN A 1 76 ? -5.443 3.080 20.110 1.00 95.00 76 ASN A N 1
ATOM 604 C CA . ASN A 1 76 ? -6.144 3.337 21.374 1.00 95.00 76 ASN A CA 1
ATOM 605 C C . ASN A 1 76 ? -6.910 2.056 21.769 1.00 95.00 76 ASN A C 1
ATOM 607 O O . ASN A 1 76 ? -6.909 1.146 20.950 1.00 95.00 76 ASN A O 1
ATOM 611 N N . PRO A 1 77 ? -7.556 1.930 22.946 1.00 95.12 77 PRO A N 1
ATOM 612 C CA . PRO A 1 77 ? -8.183 0.674 23.390 1.00 95.12 77 PRO A CA 1
ATOM 613 C C . PRO A 1 77 ? -9.131 0.009 22.379 1.00 95.12 77 PRO A C 1
ATOM 615 O O . PRO A 1 77 ? -9.142 -1.218 22.273 1.00 95.12 77 PRO A O 1
ATOM 618 N N . ASP A 1 78 ? -9.838 0.807 21.581 1.00 96.25 78 ASP A N 1
ATOM 619 C CA . ASP A 1 78 ? -10.845 0.318 20.641 1.00 96.25 78 ASP A CA 1
ATOM 620 C C . ASP A 1 78 ? -10.329 0.205 19.202 1.00 96.25 78 ASP A C 1
ATOM 622 O O . ASP A 1 78 ? -10.936 -0.503 18.407 1.00 96.25 78 ASP A O 1
ATOM 626 N N . LEU A 1 79 ? -9.216 0.857 18.849 1.00 97.00 79 LEU A N 1
ATOM 627 C CA . LEU A 1 79 ? -8.702 0.938 17.480 1.00 97.00 79 LEU A CA 1
ATOM 628 C C . LEU A 1 79 ? -7.377 0.187 17.311 1.00 97.00 79 LEU A C 1
ATOM 630 O O . LEU A 1 79 ? -6.341 0.575 17.864 1.00 97.00 79 LEU A O 1
ATOM 634 N N . LYS A 1 80 ? -7.394 -0.833 16.452 1.00 96.62 80 LYS A N 1
ATOM 635 C CA . LYS A 1 80 ? -6.205 -1.535 15.946 1.00 96.62 80 LYS A CA 1
ATOM 636 C C . LYS A 1 80 ? -6.104 -1.365 14.441 1.00 96.62 80 LYS A C 1
ATOM 638 O O . LYS A 1 80 ? -7.113 -1.405 13.743 1.00 96.62 80 LYS A O 1
ATOM 643 N N . ILE A 1 81 ? -4.883 -1.254 13.942 1.00 95.81 81 ILE A N 1
ATOM 644 C CA . ILE A 1 81 ? -4.597 -1.291 12.510 1.00 95.81 81 ILE A CA 1
ATOM 645 C C . ILE A 1 81 ? -3.541 -2.348 12.212 1.00 95.81 81 ILE A C 1
ATOM 647 O O . ILE A 1 81 ? -2.656 -2.607 13.025 1.00 95.81 81 ILE A O 1
ATOM 651 N N . GLN A 1 82 ? -3.621 -2.944 11.033 1.00 94.88 82 GLN A N 1
ATOM 652 C CA . GLN A 1 82 ? -2.634 -3.875 10.515 1.00 94.88 82 GLN A CA 1
ATOM 653 C C . GLN A 1 82 ? -2.423 -3.599 9.030 1.00 94.88 82 GLN A C 1
ATOM 655 O O . GLN A 1 82 ? -3.383 -3.468 8.271 1.00 94.88 82 GLN A O 1
ATOM 660 N N . SER A 1 83 ? -1.163 -3.518 8.617 1.00 94.50 83 SER A N 1
ATOM 661 C CA . SER A 1 83 ? -0.787 -3.418 7.208 1.00 94.50 83 SER A CA 1
ATOM 662 C C . SER A 1 83 ? -0.691 -4.814 6.589 1.00 94.50 83 SER A C 1
ATOM 664 O O . SER A 1 83 ? -0.124 -5.728 7.182 1.00 94.50 83 SER A O 1
ATOM 666 N N . ILE A 1 84 ? -1.228 -4.993 5.387 1.00 93.06 84 ILE A N 1
ATOM 667 C CA . ILE A 1 84 ? -1.186 -6.249 4.629 1.00 93.06 84 ILE A CA 1
ATOM 668 C C . ILE A 1 84 ? -0.572 -5.949 3.265 1.00 93.06 84 ILE A C 1
ATOM 670 O O . ILE A 1 84 ? -1.003 -5.019 2.597 1.00 93.06 84 ILE A O 1
ATOM 674 N N . ALA A 1 85 ? 0.420 -6.715 2.813 1.00 92.31 85 ALA A N 1
ATOM 675 C CA . ALA A 1 85 ? 1.077 -6.443 1.530 1.00 92.31 85 ALA A CA 1
ATOM 676 C C . ALA A 1 85 ? 0.069 -6.429 0.363 1.00 92.31 85 ALA A C 1
ATOM 678 O O . ALA A 1 85 ? -0.702 -7.378 0.208 1.00 92.31 85 ALA A O 1
ATOM 679 N N . SER A 1 86 ? 0.091 -5.369 -0.459 1.00 92.00 86 SER A N 1
ATOM 680 C CA . SER A 1 86 ? -0.837 -5.203 -1.598 1.00 92.00 86 SER A CA 1
ATOM 681 C C . SER A 1 86 ? -0.311 -5.805 -2.911 1.00 92.00 86 SER A C 1
ATOM 683 O O . SER A 1 86 ? -1.046 -5.965 -3.888 1.00 92.00 86 SER A O 1
ATOM 685 N N . GLY A 1 87 ? 0.990 -6.097 -2.974 1.00 89.19 87 GLY A N 1
ATOM 686 C CA . GLY A 1 87 ? 1.638 -6.560 -4.195 1.00 89.19 87 GLY A CA 1
ATOM 687 C C . GLY A 1 87 ? 1.865 -5.500 -5.263 1.00 89.19 87 GLY A C 1
ATOM 688 O O . GLY A 1 87 ? 2.411 -5.842 -6.306 1.00 89.19 87 GLY A O 1
ATOM 689 N N . LEU A 1 88 ? 1.472 -4.236 -5.088 1.00 86.50 88 LEU A N 1
ATOM 690 C CA . LEU A 1 88 ? 1.555 -3.273 -6.186 1.00 86.50 88 LEU A CA 1
ATOM 691 C C . LEU A 1 88 ? 2.935 -2.604 -6.319 1.00 86.50 88 LEU A C 1
ATOM 693 O O . LEU A 1 88 ? 3.552 -2.743 -7.374 1.00 86.50 88 LEU A O 1
ATOM 697 N N . PHE A 1 89 ? 3.428 -1.953 -5.260 1.00 85.62 89 PHE A N 1
ATOM 698 C CA . PHE A 1 89 ? 4.741 -1.285 -5.171 1.00 85.62 89 PHE A CA 1
ATOM 699 C C . PHE A 1 89 ? 5.499 -1.655 -3.895 1.00 85.62 89 PHE A C 1
ATOM 701 O O . PHE A 1 89 ? 4.927 -2.172 -2.931 1.00 85.62 89 PHE A O 1
ATOM 708 N N . ILE A 1 90 ? 6.790 -1.327 -3.852 1.00 86.50 90 ILE A N 1
ATOM 709 C CA . ILE A 1 90 ? 7.587 -1.427 -2.626 1.00 86.50 90 ILE A CA 1
ATOM 710 C C . ILE A 1 90 ? 6.917 -0.580 -1.533 1.00 86.50 90 ILE A C 1
ATOM 712 O O . ILE A 1 90 ? 6.631 0.597 -1.736 1.00 86.50 90 ILE A O 1
ATOM 716 N N . GLY A 1 91 ? 6.628 -1.200 -0.388 1.00 87.06 91 GLY A N 1
ATOM 717 C CA . GLY A 1 91 ? 5.963 -0.549 0.747 1.00 87.06 91 GLY A CA 1
ATOM 718 C C . GLY A 1 91 ? 4.447 -0.358 0.610 1.00 87.06 91 GLY A C 1
ATOM 719 O O . GLY A 1 91 ? 3.816 0.087 1.564 1.00 87.06 91 GLY A O 1
ATOM 720 N N . SER A 1 92 ? 3.839 -0.713 -0.525 1.00 90.12 92 SER A N 1
ATOM 721 C CA . SER A 1 92 ? 2.381 -0.635 -0.686 1.00 90.12 92 SER A CA 1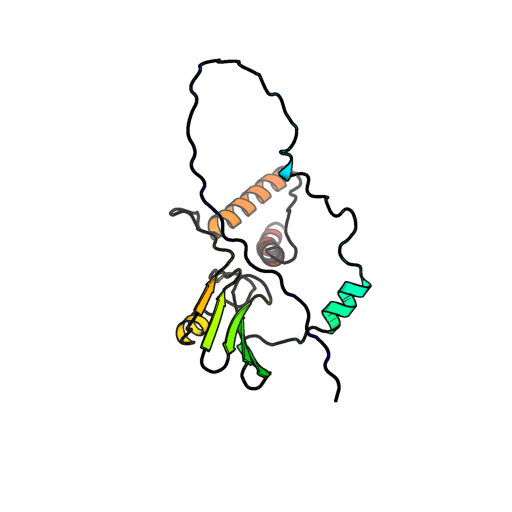
ATOM 722 C C . SER A 1 92 ? 1.660 -1.684 0.170 1.00 90.12 92 SER A C 1
ATOM 724 O O . SER A 1 92 ? 2.066 -2.850 0.235 1.00 90.12 92 SER A O 1
ATOM 726 N N . CYS A 1 93 ? 0.563 -1.281 0.806 1.00 93.19 93 CYS A N 1
ATOM 727 C CA . CYS A 1 93 ? -0.222 -2.149 1.672 1.00 93.19 93 CYS A CA 1
ATOM 728 C C . CYS A 1 93 ? -1.717 -1.830 1.604 1.00 93.19 93 CYS A C 1
ATOM 730 O O . CYS A 1 93 ? -2.119 -0.716 1.287 1.00 93.19 93 CYS A O 1
ATOM 732 N N . ASN A 1 94 ? -2.507 -2.842 1.933 1.00 94.19 94 ASN A N 1
ATOM 733 C CA . ASN A 1 94 ? -3.908 -2.760 2.293 1.00 94.19 94 ASN A CA 1
ATOM 734 C C . ASN A 1 94 ? -4.012 -2.637 3.815 1.00 94.19 94 ASN A C 1
ATOM 736 O O . ASN A 1 94 ? -3.159 -3.154 4.543 1.00 94.19 94 ASN A O 1
ATOM 740 N N . TRP A 1 95 ? -5.064 -1.989 4.299 1.00 94.56 95 TRP A N 1
ATOM 741 C CA . TRP A 1 95 ? -5.268 -1.782 5.730 1.00 94.56 95 TRP A CA 1
ATOM 742 C C . TRP A 1 95 ? -6.364 -2.689 6.255 1.00 94.56 95 TRP A C 1
ATOM 744 O O . TRP A 1 95 ? -7.472 -2.688 5.732 1.00 94.56 95 TRP A O 1
ATOM 754 N N . HIS A 1 96 ? -6.072 -3.416 7.325 1.00 94.75 96 HIS A N 1
ATOM 755 C CA . HIS A 1 96 ? -7.083 -4.057 8.149 1.00 94.75 96 HIS A CA 1
ATOM 756 C C . HIS A 1 96 ? -7.239 -3.254 9.440 1.00 94.75 96 HIS A C 1
ATOM 758 O O . HIS A 1 96 ? -6.282 -3.064 10.189 1.00 94.75 96 HIS A O 1
ATOM 764 N N . ILE A 1 97 ? -8.439 -2.739 9.669 1.00 95.88 97 ILE A N 1
ATOM 765 C CA . ILE A 1 97 ? -8.774 -1.821 10.751 1.00 95.88 97 ILE A CA 1
ATOM 766 C C . ILE A 1 97 ? -9.802 -2.517 11.635 1.00 95.88 97 ILE A C 1
ATOM 768 O O . ILE A 1 97 ? -10.821 -2.998 11.152 1.00 95.88 97 ILE A O 1
ATOM 772 N N . THR A 1 98 ? -9.547 -2.588 12.934 1.00 96.06 98 THR A N 1
ATOM 773 C CA . THR A 1 98 ? -10.493 -3.123 13.917 1.00 96.06 98 THR A CA 1
ATOM 774 C C . THR A 1 98 ? -10.908 -2.006 14.858 1.00 96.06 98 THR A C 1
ATOM 776 O O . THR A 1 98 ? -10.040 -1.376 15.459 1.00 96.06 98 THR A O 1
ATOM 779 N N . ILE A 1 99 ? -12.214 -1.765 14.962 1.00 96.38 99 ILE A N 1
ATOM 780 C CA . ILE A 1 99 ? -12.839 -0.752 15.818 1.00 96.38 99 ILE A CA 1
ATOM 781 C C . ILE A 1 99 ? -13.836 -1.465 16.733 1.00 96.38 99 ILE A C 1
ATOM 783 O O . ILE A 1 99 ? -14.902 -1.892 16.285 1.00 96.38 99 ILE A O 1
ATOM 787 N N . GLY A 1 100 ? -13.485 -1.636 18.006 1.00 94.25 100 GLY A N 1
ATOM 788 C CA . G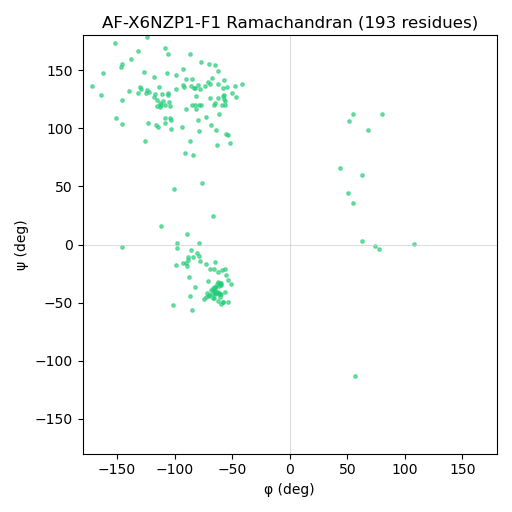LY A 1 100 ? -14.235 -2.476 18.937 1.00 94.25 100 GLY A CA 1
ATOM 789 C C . GLY A 1 100 ? -14.361 -3.902 18.391 1.00 94.25 100 GLY A C 1
ATOM 790 O O . GLY A 1 100 ? -13.362 -4.602 18.229 1.00 94.25 100 GLY A O 1
ATOM 791 N N . ASN A 1 101 ? -15.589 -4.304 18.048 1.00 93.31 101 ASN A N 1
ATOM 792 C CA . ASN A 1 101 ? -15.885 -5.608 17.440 1.00 93.31 101 ASN A CA 1
ATOM 793 C C . ASN A 1 101 ? -16.019 -5.567 15.908 1.00 93.31 101 ASN A C 1
ATOM 795 O O . ASN A 1 101 ? -16.219 -6.615 15.305 1.00 93.31 101 ASN A O 1
ATOM 799 N N . THR A 1 102 ? -15.927 -4.387 15.289 1.00 95.69 102 THR A N 1
ATOM 800 C CA . THR A 1 102 ? -16.071 -4.213 13.836 1.00 95.69 102 THR A CA 1
ATOM 801 C C . THR A 1 102 ? -14.718 -4.307 13.147 1.00 95.69 102 THR A C 1
ATOM 803 O O . THR A 1 102 ? -13.753 -3.673 13.575 1.00 95.69 102 THR A O 1
ATOM 806 N N . LYS A 1 103 ? -14.649 -5.040 12.040 1.00 95.38 103 LYS A N 1
ATOM 807 C CA . LYS A 1 103 ? -13.464 -5.186 11.199 1.00 95.38 103 LYS A CA 1
ATOM 808 C C . LYS A 1 103 ? -13.714 -4.624 9.806 1.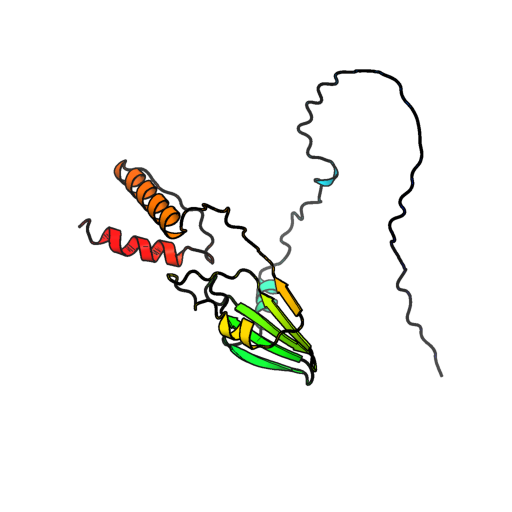00 95.38 103 LYS A C 1
ATOM 810 O O . LYS A 1 103 ? -14.680 -4.975 9.135 1.00 95.38 103 LYS A O 1
ATOM 815 N N . VAL A 1 104 ? -12.800 -3.777 9.355 1.00 95.44 104 VAL A N 1
ATOM 816 C CA . VAL A 1 104 ? -12.839 -3.106 8.056 1.00 95.44 104 VAL A CA 1
ATOM 817 C C . VAL A 1 104 ? -11.558 -3.429 7.300 1.00 95.44 104 VAL A C 1
ATOM 819 O O . VAL A 1 104 ? -10.466 -3.305 7.852 1.00 95.44 104 VAL 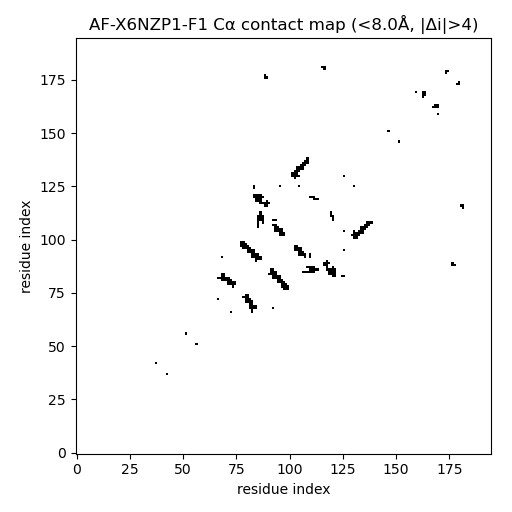A O 1
ATOM 822 N N . ALA A 1 105 ? -11.670 -3.810 6.032 1.00 94.25 105 ALA A N 1
ATOM 823 C CA . ALA A 1 105 ? -10.531 -3.927 5.131 1.00 94.25 105 ALA A CA 1
ATOM 824 C C . ALA A 1 105 ? -10.593 -2.833 4.064 1.00 94.25 105 ALA A C 1
ATOM 826 O O . ALA A 1 105 ? -11.611 -2.669 3.394 1.00 94.25 105 ALA A O 1
ATOM 827 N N . VAL A 1 106 ? -9.491 -2.109 3.892 1.00 94.38 106 VAL A N 1
ATOM 828 C CA . VAL A 1 106 ? -9.289 -1.132 2.820 1.00 94.38 106 VAL A CA 1
ATOM 829 C C . VAL A 1 106 ? -8.283 -1.716 1.844 1.00 94.38 106 VAL A C 1
ATOM 831 O O . VAL A 1 106 ? -7.099 -1.856 2.162 1.00 94.38 106 VAL A O 1
ATOM 834 N N . VAL A 1 107 ? -8.776 -2.081 0.667 1.00 92.25 107 VAL A N 1
ATOM 835 C CA . VAL A 1 107 ? -7.990 -2.618 -0.437 1.00 92.25 107 VAL A CA 1
ATOM 836 C C . VAL A 1 107 ? -7.834 -1.519 -1.473 1.00 92.25 107 VAL A C 1
ATOM 838 O O . VAL A 1 107 ? -8.791 -1.159 -2.153 1.00 92.25 107 VAL A O 1
ATOM 841 N N . SER A 1 108 ? -6.621 -0.989 -1.582 1.00 89.38 108 SER A N 1
ATOM 842 C CA . SER A 1 108 ? -6.311 0.101 -2.500 1.00 89.38 108 SER A CA 1
ATOM 843 C C . SER A 1 108 ? -5.101 -0.249 -3.333 1.00 89.38 108 SER A C 1
ATOM 845 O O . SER A 1 108 ? -4.124 -0.772 -2.794 1.00 89.38 108 SER A O 1
ATOM 847 N N . GLY A 1 109 ? -5.190 -0.015 -4.646 1.00 85.94 109 GLY A N 1
ATOM 848 C CA . GLY A 1 109 ? -4.096 -0.257 -5.586 1.00 85.94 109 GLY A CA 1
ATOM 849 C C . GLY A 1 109 ? -3.391 -1.592 -5.325 1.00 85.94 109 GLY A C 1
ATOM 850 O O . GLY A 1 109 ? -2.238 -1.617 -4.907 1.00 85.94 109 GLY A O 1
ATOM 851 N N . SER A 1 110 ? -4.086 -2.712 -5.524 1.00 87.88 110 SER A N 1
ATOM 852 C CA . SER A 1 110 ? -3.548 -4.057 -5.278 1.00 87.88 110 SER A CA 1
ATOM 853 C C . SER A 1 110 ? -3.250 -4.796 -6.579 1.00 87.88 110 SER A C 1
ATOM 855 O O . SER A 1 110 ? -3.941 -4.631 -7.582 1.00 87.88 110 SER A O 1
ATOM 857 N N . SER A 1 111 ? -2.230 -5.657 -6.580 1.00 85.56 111 SER A N 1
ATOM 858 C CA . SER A 1 111 ? -1.925 -6.481 -7.752 1.00 85.56 111 SER A CA 1
ATOM 859 C C . SER A 1 111 ? -1.390 -7.855 -7.371 1.00 85.56 111 SER A C 1
ATOM 861 O O . SER A 1 111 ? -0.357 -7.982 -6.720 1.00 85.56 111 SER A O 1
ATOM 863 N N . GLY A 1 112 ? -2.058 -8.893 -7.879 1.00 81.00 112 GLY A N 1
ATOM 864 C CA . GLY A 1 112 ? -1.673 -10.294 -7.700 1.00 81.00 112 GLY A CA 1
ATOM 865 C C . GLY A 1 112 ? -0.528 -10.779 -8.598 1.00 81.00 112 GLY A C 1
ATOM 866 O O . GLY A 1 112 ? -0.174 -11.950 -8.532 1.00 81.00 112 GLY A O 1
ATOM 867 N N . SER A 1 113 ? 0.056 -9.929 -9.454 1.00 76.75 113 SER A N 1
ATOM 868 C CA . SER A 1 113 ? 1.179 -10.346 -10.311 1.00 76.75 113 SER A CA 1
ATOM 869 C C . SER A 1 113 ? 2.414 -10.692 -9.471 1.00 76.75 113 SER A C 1
ATOM 871 O O . SER A 1 113 ? 2.926 -9.824 -8.760 1.00 76.75 113 SER A O 1
ATOM 873 N N . GLN A 1 114 ? 2.871 -11.944 -9.596 1.00 66.75 114 GLN A N 1
ATOM 874 C CA . GLN A 1 114 ? 3.897 -12.591 -8.763 1.00 66.75 114 GLN A CA 1
ATOM 875 C C . GLN A 1 114 ? 5.343 -12.383 -9.253 1.00 66.75 114 GLN A C 1
ATOM 877 O O . GLN A 1 114 ? 6.280 -12.702 -8.533 1.00 66.75 114 GLN A O 1
ATOM 882 N N . TYR A 1 115 ? 5.544 -11.849 -10.462 1.00 66.06 115 TYR A N 1
ATOM 883 C CA . TYR A 1 115 ? 6.871 -11.677 -11.081 1.00 66.06 115 TYR A CA 1
ATOM 884 C C . TYR A 1 115 ? 7.383 -10.240 -10.962 1.00 66.06 115 TYR A C 1
ATOM 886 O O . TYR A 1 115 ? 7.746 -9.630 -11.968 1.00 66.06 115 TYR A O 1
ATOM 894 N N . ARG A 1 116 ? 7.309 -9.670 -9.760 1.00 72.75 116 ARG A N 1
ATOM 895 C CA . ARG A 1 116 ? 7.717 -8.290 -9.478 1.00 72.75 116 ARG A CA 1
ATOM 896 C C . ARG A 1 116 ? 8.480 -8.220 -8.156 1.00 72.75 116 ARG A C 1
ATOM 898 O O . ARG A 1 116 ? 8.343 -9.103 -7.317 1.00 72.75 116 ARG A O 1
ATOM 905 N N . HIS A 1 117 ? 9.258 -7.163 -7.974 1.00 79.94 117 HIS A N 1
ATOM 906 C CA . HIS A 1 117 ? 10.045 -6.849 -6.784 1.00 79.94 117 HIS A CA 1
ATOM 907 C C . HIS A 1 117 ? 9.243 -6.670 -5.482 1.00 79.94 117 HIS A C 1
ATOM 909 O O . HIS A 1 117 ? 9.786 -6.998 -4.427 1.00 79.94 117 HIS A O 1
ATOM 915 N N . PRO A 1 118 ? 8.006 -6.130 -5.469 1.00 85.00 118 PRO A N 1
ATOM 916 C CA . PRO A 1 118 ? 7.247 -5.980 -4.229 1.00 85.00 118 PRO A CA 1
ATOM 917 C C . PRO A 1 118 ? 6.868 -7.318 -3.584 1.00 85.00 118 PRO A C 1
ATOM 919 O O . PRO A 1 118 ? 6.678 -8.321 -4.268 1.00 85.00 118 PRO A O 1
ATOM 922 N N . LEU A 1 119 ? 6.659 -7.302 -2.261 1.00 88.00 119 LEU A N 1
ATOM 923 C CA . LEU A 1 119 ? 6.056 -8.431 -1.541 1.00 88.00 119 LEU A CA 1
ATOM 924 C C . LEU A 1 119 ? 4.711 -8.808 -2.177 1.00 88.00 119 LEU A C 1
ATOM 926 O O . LEU A 1 119 ? 3.919 -7.901 -2.431 1.00 88.00 119 LEU A O 1
ATOM 930 N N . PRO A 1 120 ? 4.417 -10.103 -2.391 1.00 89.12 120 PRO A N 1
ATOM 931 C CA . PRO A 1 120 ? 3.194 -10.528 -3.060 1.00 89.12 120 PRO A CA 1
ATOM 932 C C . PRO A 1 120 ? 1.945 -10.114 -2.275 1.00 89.12 120 PRO A C 1
ATOM 934 O O . PRO A 1 120 ? 1.959 -10.049 -1.043 1.00 89.12 120 PRO A O 1
ATOM 937 N N . LEU A 1 121 ? 0.851 -9.867 -3.001 1.00 90.00 121 LEU A N 1
ATOM 938 C CA . LEU A 1 121 ? -0.459 -9.598 -2.411 1.00 90.00 121 LEU A CA 1
ATOM 939 C C . LEU A 1 121 ? -0.868 -10.757 -1.494 1.00 90.00 121 LEU A C 1
ATOM 941 O O . LEU A 1 121 ? -1.020 -11.893 -1.947 1.00 90.00 121 LEU A O 1
ATOM 945 N N . ASN A 1 122 ? -1.081 -10.469 -0.211 1.00 89.00 122 ASN A N 1
ATOM 946 C CA . ASN A 1 122 ? -1.481 -11.485 0.758 1.00 89.00 122 ASN A CA 1
ATOM 947 C C . ASN A 1 122 ? -3.011 -11.579 0.853 1.00 89.00 122 ASN A C 1
ATOM 949 O O . ASN A 1 122 ? -3.633 -11.065 1.783 1.00 89.00 122 ASN A O 1
ATOM 953 N N . LEU A 1 123 ? -3.617 -12.255 -0.128 1.00 82.75 123 LEU A N 1
ATOM 954 C CA . LEU A 1 123 ? -5.065 -12.487 -0.167 1.00 82.75 123 LEU A CA 1
ATOM 955 C C . LEU A 1 123 ? -5.563 -13.325 1.013 1.00 82.75 123 LEU A C 1
ATOM 957 O O . LEU A 1 123 ? -6.670 -13.099 1.485 1.00 82.75 123 LEU A O 1
ATOM 961 N N . ASN A 1 124 ? -4.749 -14.250 1.524 1.00 84.19 124 ASN A N 1
ATOM 962 C CA . ASN A 1 124 ? -5.135 -15.101 2.651 1.00 84.19 124 ASN A CA 1
ATOM 963 C C . ASN A 1 124 ? -5.348 -14.280 3.926 1.00 84.19 124 ASN A C 1
ATOM 965 O O . ASN A 1 124 ? -6.309 -14.518 4.650 1.00 84.19 124 ASN A O 1
ATOM 969 N N . ALA A 1 125 ? -4.486 -13.293 4.188 1.00 81.56 125 ALA A N 1
ATOM 970 C CA . ALA A 1 125 ? -4.664 -12.389 5.322 1.00 81.56 125 ALA A CA 1
ATOM 971 C C . ALA A 1 125 ? -5.949 -11.554 5.204 1.00 81.56 125 ALA A C 1
ATOM 973 O O . ALA A 1 125 ? -6.589 -11.294 6.215 1.00 81.56 125 ALA A O 1
ATOM 974 N N . LEU A 1 126 ? -6.353 -11.180 3.985 1.00 77.56 126 LEU A N 1
ATOM 975 C CA . LEU A 1 126 ? -7.605 -10.456 3.742 1.00 77.56 126 LEU A CA 1
ATOM 976 C C . LEU A 1 126 ? -8.835 -11.367 3.875 1.00 77.56 126 LEU A C 1
ATOM 978 O O . LEU A 1 126 ? -9.791 -11.011 4.556 1.00 77.56 126 LEU A O 1
ATOM 982 N N . ALA A 1 127 ? -8.803 -12.551 3.258 1.00 79.56 127 ALA A N 1
ATOM 983 C CA . ALA A 1 127 ? -9.927 -13.486 3.236 1.00 79.56 127 ALA A CA 1
ATOM 984 C C . ALA A 1 127 ? -10.214 -14.097 4.617 1.00 79.56 127 ALA A C 1
ATOM 986 O O . ALA A 1 127 ? -11.370 -14.235 5.009 1.00 79.56 127 ALA A O 1
ATOM 987 N N . ASN A 1 128 ? -9.169 -14.420 5.382 1.00 77.62 128 ASN A N 1
ATOM 988 C CA . ASN A 1 128 ? -9.306 -15.094 6.675 1.00 77.62 128 ASN A CA 1
ATOM 989 C C . ASN A 1 128 ? -9.558 -14.130 7.849 1.00 77.62 128 ASN A C 1
ATOM 991 O O . ASN A 1 128 ? -9.763 -14.583 8.973 1.00 77.62 128 ASN A O 1
ATOM 995 N N . ALA A 1 129 ? -9.543 -12.811 7.626 1.00 72.81 129 ALA A N 1
ATOM 996 C CA . ALA A 1 129 ? -9.698 -11.825 8.698 1.00 72.81 129 ALA A CA 1
ATOM 997 C C . ALA A 1 129 ? -11.134 -11.727 9.257 1.00 72.81 129 ALA A C 1
ATOM 999 O O . ALA A 1 129 ? -11.321 -11.222 10.371 1.00 72.81 129 ALA A O 1
ATOM 1000 N N . GLY A 1 130 ? -12.134 -12.250 8.533 1.00 82.06 130 GLY A N 1
ATOM 1001 C CA . GLY A 1 130 ? -13.546 -12.178 8.922 1.00 82.06 130 GLY A CA 1
ATOM 1002 C C . GLY A 1 130 ? -14.025 -10.731 8.975 1.00 82.06 130 GLY A C 1
ATOM 1003 O O . GLY A 1 130 ? -14.360 -10.240 10.045 1.00 82.06 130 GLY A O 1
ATOM 1004 N N . VAL A 1 131 ? -13.940 -10.044 7.837 1.00 90.75 131 VAL A N 1
ATOM 1005 C CA . VAL A 1 131 ? -14.165 -8.602 7.696 1.00 90.75 131 VAL A CA 1
ATOM 1006 C C . VAL A 1 131 ? -15.661 -8.297 7.576 1.00 90.75 131 VAL A C 1
ATOM 1008 O O . VAL A 1 131 ? -16.343 -8.936 6.778 1.00 90.75 131 VAL A O 1
ATOM 1011 N N . ASP A 1 132 ? -16.149 -7.293 8.307 1.00 93.94 132 ASP A N 1
ATOM 1012 C CA . ASP A 1 132 ? -17.542 -6.827 8.232 1.00 93.94 132 ASP A CA 1
ATOM 1013 C C . ASP A 1 132 ? -17.760 -5.860 7.057 1.00 93.94 132 ASP A C 1
ATOM 1015 O O . ASP A 1 132 ? -18.801 -5.890 6.403 1.00 93.94 132 ASP A O 1
ATOM 1019 N N . TYR A 1 133 ? -16.763 -5.014 6.762 1.00 93.94 133 TYR A N 1
ATOM 1020 C CA . TYR A 1 133 ? -16.815 -4.026 5.678 1.00 93.94 133 TYR A CA 1
ATOM 1021 C C . TYR A 1 133 ? -15.570 -4.055 4.793 1.00 93.94 133 TYR A C 1
ATOM 1023 O O . TYR A 1 133 ? -14.443 -3.950 5.276 1.00 93.94 133 TYR A O 1
ATOM 1031 N N . LEU A 1 134 ? -15.776 -4.111 3.478 1.00 92.50 134 LEU A N 1
ATOM 1032 C CA . LEU A 1 134 ? -14.711 -4.091 2.480 1.00 92.50 134 LEU A CA 1
ATOM 1033 C C . LEU A 1 134 ? -14.808 -2.822 1.627 1.00 92.50 134 LEU A C 1
ATOM 1035 O O . LEU A 1 134 ? -15.801 -2.605 0.936 1.00 92.50 134 LEU A O 1
ATOM 1039 N N . ILE A 1 135 ? -13.762 -2.000 1.669 1.00 93.50 135 ILE A N 1
ATOM 1040 C CA . ILE A 1 135 ? -13.607 -0.800 0.845 1.00 93.50 135 ILE A CA 1
ATOM 1041 C C . ILE A 1 135 ? -12.582 -1.119 -0.236 1.00 93.50 135 ILE A C 1
ATOM 1043 O O . ILE A 1 135 ? -11.455 -1.494 0.084 1.00 93.50 135 ILE A O 1
ATOM 1047 N N . ILE A 1 136 ? -12.974 -0.980 -1.502 1.00 91.38 136 ILE A N 1
ATOM 1048 C CA . ILE A 1 136 ? -12.093 -1.204 -2.650 1.00 91.38 136 ILE A CA 1
ATOM 1049 C C . ILE A 1 136 ? -12.041 0.067 -3.491 1.00 91.38 136 ILE A C 1
ATOM 1051 O O . ILE A 1 136 ? -13.087 0.616 -3.839 1.00 91.38 136 ILE A O 1
ATOM 1055 N N . ASP A 1 137 ? -10.834 0.497 -3.847 1.00 87.31 137 ASP A N 1
ATOM 1056 C CA . ASP A 1 137 ? -10.600 1.544 -4.842 1.00 87.31 137 ASP A CA 1
ATOM 1057 C C . ASP A 1 137 ? -9.680 1.060 -5.980 1.00 87.31 137 ASP A C 1
ATOM 1059 O O . ASP A 1 137 ? -9.259 -0.098 -6.009 1.00 87.31 137 ASP A O 1
ATOM 1063 N N . ASP A 1 138 ? -9.427 1.948 -6.950 1.00 79.00 138 ASP A N 1
ATOM 1064 C CA . ASP A 1 138 ? -8.491 1.734 -8.068 1.00 79.00 138 ASP A CA 1
ATOM 1065 C C . ASP A 1 138 ? -8.724 0.408 -8.823 1.00 79.00 138 ASP A C 1
ATOM 1067 O O . ASP A 1 138 ? -7.810 -0.358 -9.144 1.00 79.00 138 ASP A O 1
ATOM 1071 N N . LEU A 1 139 ? -10.001 0.118 -9.096 1.00 79.25 139 LEU A N 1
ATOM 1072 C CA . LEU A 1 139 ? -10.410 -1.053 -9.860 1.00 79.25 139 LEU A CA 1
ATOM 1073 C C . LEU A 1 139 ? -10.071 -0.871 -11.337 1.00 79.25 139 LEU A C 1
ATOM 1075 O O . LEU A 1 139 ? -10.720 -0.123 -12.068 1.00 79.25 139 LEU A O 1
ATOM 1079 N N . GLN A 1 140 ? -9.085 -1.634 -11.795 1.00 74.38 140 GLN A N 1
ATOM 1080 C CA . GLN A 1 140 ? -8.800 -1.786 -13.215 1.00 74.38 140 GLN A CA 1
ATOM 1081 C C . GLN A 1 140 ? -9.533 -3.015 -13.743 1.00 74.38 140 GLN A C 1
ATOM 1083 O O . GLN A 1 140 ? -9.090 -4.151 -13.558 1.00 74.38 140 GLN A O 1
ATOM 1088 N N . PHE A 1 141 ? -10.658 -2.786 -14.417 1.00 63.88 141 PHE A N 1
ATOM 1089 C CA . PHE A 1 141 ? -11.334 -3.835 -15.171 1.00 63.88 141 PHE A CA 1
ATOM 1090 C C . PHE A 1 141 ? -10.464 -4.207 -16.373 1.00 63.88 141 PHE A C 1
ATOM 1092 O O . PHE A 1 141 ? -10.398 -3.481 -17.365 1.00 63.88 141 PHE A O 1
ATOM 1099 N N . LEU A 1 142 ? -9.766 -5.338 -16.276 1.00 60.41 142 LEU A N 1
ATOM 1100 C CA . LEU A 1 142 ? -9.163 -5.959 -17.448 1.00 60.41 142 LEU A CA 1
ATOM 1101 C C . LEU A 1 142 ? -10.313 -6.391 -18.359 1.00 60.41 142 LEU A C 1
ATOM 1103 O O . LEU A 1 142 ? -11.188 -7.145 -17.930 1.00 60.41 142 LEU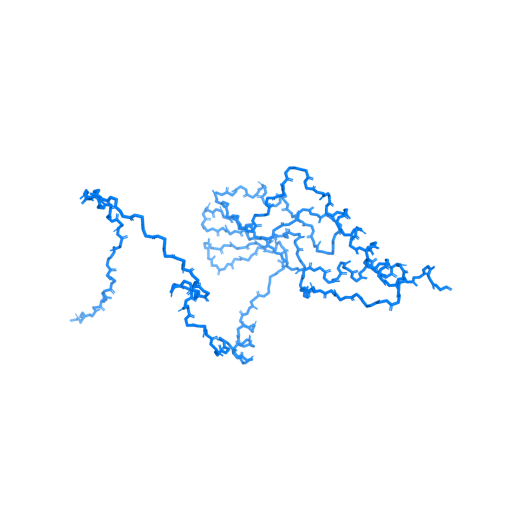 A O 1
ATOM 1107 N N . GLN A 1 143 ? -10.341 -5.888 -19.594 1.00 52.06 143 GLN A N 1
ATOM 1108 C CA . GLN A 1 143 ? -11.323 -6.354 -20.568 1.00 52.06 143 GLN A CA 1
ATOM 1109 C C . GLN A 1 143 ? -11.186 -7.877 -20.733 1.00 52.06 143 GLN A C 1
ATOM 1111 O O . GLN A 1 143 ? -10.060 -8.387 -20.715 1.00 52.06 143 GLN A O 1
ATOM 1116 N N . PRO A 1 144 ?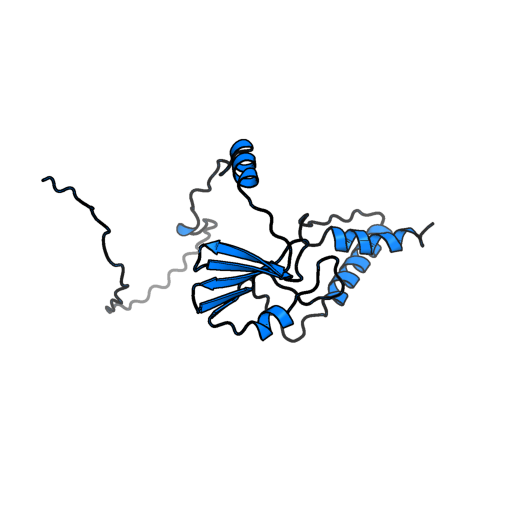 -12.291 -8.627 -20.879 1.00 42.00 144 PRO A N 1
ATOM 1117 C CA . PRO A 1 144 ? -12.214 -10.050 -21.183 1.00 42.00 144 PRO A CA 1
ATOM 1118 C C . PRO A 1 144 ? -11.504 -10.216 -22.535 1.00 42.00 144 PRO A C 1
ATOM 1120 O O . PRO A 1 144 ? -12.008 -9.772 -23.561 1.00 42.00 144 PRO A O 1
ATOM 1123 N N . GLY A 1 145 ? -10.296 -10.790 -22.513 1.00 53.69 145 GLY A N 1
ATOM 1124 C CA . GLY A 1 145 ? -9.381 -10.854 -23.663 1.00 53.69 145 GLY A CA 1
ATOM 1125 C C . GLY A 1 145 ? -8.155 -9.934 -23.572 1.00 53.69 145 GLY A C 1
ATOM 1126 O O . GLY A 1 145 ? -7.336 -9.936 -24.485 1.00 53.69 145 GLY A O 1
ATOM 1127 N N . GLY A 1 146 ? -8.007 -9.168 -22.486 1.00 50.50 146 GLY A N 1
ATOM 1128 C CA . GLY A 1 146 ? -6.836 -8.332 -22.236 1.00 50.50 146 GLY A CA 1
ATOM 1129 C C . GLY A 1 146 ? -5.556 -9.161 -22.268 1.00 50.50 146 GLY A C 1
ATOM 1130 O O . GLY A 1 146 ? -5.443 -10.151 -21.543 1.00 50.50 146 GLY A O 1
ATOM 1131 N N . GLU A 1 147 ? -4.622 -8.765 -23.135 1.00 52.03 147 GLU A N 1
ATOM 1132 C CA . GLU A 1 147 ? -3.323 -9.414 -23.281 1.00 52.03 147 GLU A CA 1
ATOM 1133 C C . GLU A 1 147 ? -2.678 -9.642 -21.907 1.00 52.03 147 GLU A C 1
ATOM 1135 O O . GLU A 1 147 ? -2.703 -8.767 -21.035 1.00 52.03 147 GLU A O 1
ATOM 1140 N N . ASP A 1 148 ? -2.098 -10.829 -21.706 1.00 57.38 148 ASP A N 1
ATOM 1141 C CA . ASP A 1 148 ? -1.327 -11.128 -20.502 1.00 57.38 148 ASP A CA 1
ATOM 1142 C C . ASP A 1 148 ? -0.301 -9.998 -20.285 1.00 57.38 148 ASP A C 1
ATOM 1144 O O . ASP A 1 148 ? 0.416 -9.616 -21.210 1.00 57.38 148 ASP A O 1
ATOM 1148 N N . LYS A 1 149 ? -0.213 -9.424 -19.077 1.00 56.28 149 LYS A N 1
ATOM 1149 C CA . LYS A 1 149 ? 0.684 -8.283 -18.783 1.00 56.28 149 LYS A CA 1
ATOM 1150 C C . LYS A 1 149 ? 2.152 -8.603 -19.115 1.00 56.28 149 LYS A C 1
ATOM 1152 O O . LYS A 1 149 ? 2.962 -7.694 -19.311 1.00 56.28 149 LYS A O 1
ATOM 1157 N N . LYS A 1 150 ? 2.505 -9.894 -19.185 1.00 57.88 150 LYS A N 1
ATOM 1158 C CA . LYS A 1 150 ? 3.794 -10.382 -19.701 1.00 57.88 150 LYS A CA 1
ATOM 1159 C C . LYS A 1 150 ? 4.005 -10.024 -21.180 1.00 57.88 150 LYS A C 1
ATOM 1161 O O . LYS A 1 150 ? 5.102 -9.598 -21.540 1.00 57.88 150 LYS A O 1
ATOM 1166 N N . THR A 1 151 ? 2.962 -10.132 -21.995 1.00 57.31 151 THR A N 1
ATOM 1167 C CA . THR A 1 151 ? 2.945 -9.849 -23.434 1.00 57.31 151 THR A CA 1
ATOM 1168 C C . THR A 1 151 ? 3.190 -8.370 -23.715 1.00 57.31 151 THR A C 1
ATOM 1170 O O . THR A 1 151 ? 4.080 -8.051 -24.496 1.00 57.31 151 THR A O 1
ATOM 1173 N N . THR A 1 152 ? 2.528 -7.451 -23.006 1.00 68.69 152 THR A N 1
ATOM 1174 C CA . THR A 1 152 ? 2.708 -6.001 -23.226 1.00 68.69 152 THR A CA 1
ATOM 1175 C C . THR A 1 152 ? 4.122 -5.521 -22.874 1.00 68.69 152 THR A C 1
ATOM 1177 O O . THR A 1 152 ? 4.706 -4.694 -23.578 1.00 68.69 152 THR A O 1
ATOM 1180 N N . ALA A 1 153 ? 4.719 -6.061 -21.804 1.00 67.25 153 ALA A N 1
ATOM 1181 C CA . ALA A 1 153 ? 6.098 -5.739 -21.435 1.00 67.25 153 ALA A CA 1
ATOM 1182 C C . ALA A 1 153 ? 7.105 -6.277 -22.468 1.00 67.25 153 ALA A C 1
ATOM 1184 O O . ALA A 1 153 ? 8.026 -5.559 -22.852 1.00 67.25 153 ALA A O 1
ATOM 1185 N N . ALA A 1 154 ? 6.915 -7.511 -22.945 1.00 69.31 154 ALA A N 1
ATOM 1186 C CA . ALA A 1 154 ? 7.754 -8.108 -23.982 1.00 69.31 154 ALA A CA 1
ATOM 1187 C C . ALA A 1 154 ? 7.636 -7.368 -25.326 1.00 69.31 154 ALA A C 1
ATOM 1189 O O . ALA A 1 154 ? 8.647 -7.075 -25.959 1.00 69.31 154 ALA A O 1
ATOM 1190 N N . GLN A 1 155 ? 6.421 -6.986 -25.730 1.00 75.38 155 GLN A N 1
ATOM 1191 C CA . GLN A 1 155 ? 6.181 -6.162 -26.918 1.00 75.38 155 GLN A CA 1
ATOM 1192 C C . GLN A 1 155 ? 6.871 -4.796 -26.805 1.00 75.38 155 GLN A C 1
ATOM 1194 O O . GLN A 1 155 ? 7.505 -4.341 -27.758 1.00 75.38 155 GLN A O 1
ATOM 1199 N N . SER A 1 156 ? 6.792 -4.162 -25.630 1.00 76.00 156 SER A N 1
ATOM 1200 C CA . SER A 1 156 ? 7.462 -2.884 -25.366 1.00 76.00 156 SER A CA 1
ATOM 1201 C C . SER A 1 156 ? 8.985 -3.012 -25.471 1.00 76.00 156 SER A C 1
ATOM 1203 O O . SER A 1 156 ? 9.626 -2.156 -26.074 1.00 76.00 156 SER A O 1
ATOM 1205 N N . LEU A 1 157 ? 9.569 -4.097 -24.946 1.00 77.88 157 LEU A N 1
ATOM 1206 C CA . LEU A 1 157 ? 11.002 -4.389 -25.081 1.00 77.88 157 LEU A CA 1
ATOM 1207 C C . LEU A 1 157 ? 11.407 -4.589 -26.544 1.00 77.88 157 LEU A C 1
ATOM 1209 O O . LEU A 1 157 ? 12.335 -3.931 -27.008 1.00 77.88 157 LEU A O 1
ATOM 1213 N N . ALA A 1 158 ? 10.665 -5.413 -27.285 1.00 82.75 158 ALA A N 1
ATOM 1214 C CA . ALA A 1 158 ? 10.930 -5.676 -28.698 1.00 82.75 158 ALA A CA 1
ATOM 1215 C C . ALA A 1 158 ? 10.835 -4.403 -29.561 1.00 82.75 158 ALA A C 1
ATOM 1217 O O . ALA A 1 158 ? 11.591 -4.227 -30.518 1.00 82.75 158 ALA A O 1
ATOM 1218 N N . LEU A 1 159 ? 9.915 -3.487 -29.239 1.00 84.69 159 LEU A N 1
ATOM 1219 C CA . LEU A 1 159 ? 9.809 -2.198 -29.928 1.00 84.69 159 LEU A CA 1
ATOM 1220 C C . LEU A 1 159 ? 11.029 -1.308 -29.668 1.00 84.69 159 LEU A C 1
ATOM 1222 O O . LEU A 1 159 ? 11.510 -0.622 -30.577 1.00 84.69 159 LEU A O 1
ATOM 1226 N N . VAL A 1 160 ? 11.535 -1.320 -28.438 1.00 84.88 160 VAL A N 1
ATOM 1227 C CA . VAL A 1 160 ? 12.704 -0.522 -28.072 1.00 84.88 160 VAL A CA 1
ATOM 1228 C C . VAL A 1 160 ? 13.951 -1.077 -28.739 1.00 84.88 160 VAL A C 1
ATOM 1230 O O . VAL A 1 160 ? 14.688 -0.316 -29.355 1.00 84.88 160 VAL A O 1
ATOM 1233 N N . GLU A 1 161 ? 14.132 -2.393 -28.719 1.00 85.31 161 GLU A N 1
ATOM 1234 C CA . GLU A 1 161 ? 15.219 -3.076 -29.418 1.00 85.31 161 GLU A CA 1
ATOM 1235 C C . GLU A 1 161 ? 15.251 -2.696 -30.910 1.00 85.31 161 GLU A C 1
ATOM 1237 O O . GLU A 1 161 ? 16.263 -2.212 -31.419 1.00 85.31 161 GLU A O 1
ATOM 1242 N N . LYS A 1 162 ? 14.100 -2.767 -31.597 1.00 87.50 162 LYS A N 1
ATOM 1243 C CA . LYS A 1 162 ? 13.959 -2.328 -32.999 1.00 87.50 162 LYS A CA 1
ATOM 1244 C C . LYS A 1 162 ? 14.289 -0.851 -33.219 1.00 87.50 162 LYS A C 1
ATOM 1246 O O . LYS A 1 162 ? 14.784 -0.492 -34.286 1.00 87.50 162 LYS A O 1
ATOM 1251 N N . THR A 1 163 ? 13.976 0.012 -32.255 1.00 88.12 163 THR A N 1
ATOM 1252 C CA . THR A 1 163 ? 14.293 1.448 -32.321 1.00 88.12 163 THR A CA 1
ATOM 1253 C C . THR A 1 163 ? 15.798 1.676 -32.191 1.00 88.12 163 THR A C 1
ATOM 1255 O O . THR A 1 163 ? 16.377 2.423 -32.980 1.00 88.12 163 THR A O 1
ATOM 1258 N N . LEU A 1 164 ? 16.446 0.979 -31.256 1.00 86.81 164 LEU A N 1
ATOM 1259 C CA . LEU A 1 164 ? 17.886 1.073 -31.027 1.00 86.81 164 LEU A CA 1
ATOM 1260 C C . LEU A 1 164 ? 18.695 0.521 -32.209 1.00 86.81 164 LEU A C 1
ATOM 1262 O O . LEU A 1 164 ? 19.676 1.147 -32.599 1.00 86.81 164 LEU A O 1
ATOM 1266 N N . TYR A 1 165 ? 18.245 -0.561 -32.859 1.00 90.88 165 TYR A N 1
ATOM 1267 C CA . TYR A 1 165 ? 18.873 -1.079 -34.087 1.00 90.88 165 TYR A CA 1
ATOM 1268 C C . TYR A 1 165 ? 18.910 -0.066 -35.241 1.00 90.88 165 TYR A C 1
ATOM 1270 O O . TYR A 1 165 ? 19.733 -0.185 -36.145 1.00 90.88 165 TYR A O 1
ATOM 1278 N N . LYS A 1 166 ? 18.037 0.947 -35.218 1.00 93.19 166 LYS A N 1
ATOM 1279 C CA . LYS A 1 166 ? 18.033 2.047 -36.193 1.00 93.19 166 LYS A CA 1
ATOM 1280 C C . LYS A 1 166 ? 18.926 3.223 -35.776 1.00 93.19 166 LYS A C 1
ATOM 1282 O O . LYS A 1 166 ? 18.856 4.270 -36.412 1.00 93.19 166 LYS A O 1
ATOM 1287 N N . ASN A 1 167 ? 19.737 3.074 -34.725 1.00 89.50 167 ASN A N 1
ATOM 1288 C CA . ASN A 1 167 ? 20.524 4.144 -34.103 1.00 89.50 167 ASN A CA 1
ATOM 1289 C C . ASN A 1 167 ? 19.668 5.349 -33.666 1.00 89.50 167 ASN A C 1
ATOM 1291 O O . ASN A 1 167 ? 20.094 6.499 -33.765 1.00 89.50 167 ASN A O 1
ATOM 1295 N N . LEU A 1 168 ? 18.444 5.089 -33.193 1.00 91.69 168 LEU A N 1
ATOM 1296 C CA . LEU A 1 168 ? 17.528 6.104 -32.669 1.00 91.69 168 LEU A CA 1
ATOM 1297 C C . LEU A 1 168 ? 17.439 6.039 -31.139 1.00 91.69 168 LEU A C 1
ATOM 1299 O O . LEU A 1 168 ? 17.810 5.046 -30.517 1.00 91.69 168 LEU A O 1
ATOM 1303 N N . PHE A 1 169 ? 16.907 7.098 -30.529 1.00 88.94 169 PHE A N 1
ATOM 1304 C CA . PHE A 1 169 ? 16.704 7.180 -29.082 1.00 88.94 169 PHE A CA 1
ATOM 1305 C C . PHE A 1 169 ? 15.331 6.641 -28.665 1.00 88.94 169 PHE A C 1
ATOM 1307 O O . PHE A 1 169 ? 14.327 6.896 -29.329 1.00 88.94 169 PHE A O 1
ATOM 1314 N N . ALA A 1 170 ? 15.282 5.961 -27.518 1.00 85.56 170 ALA A N 1
ATOM 1315 C CA . ALA A 1 170 ? 14.043 5.572 -26.850 1.00 85.56 170 ALA A CA 1
ATOM 1316 C C . ALA A 1 170 ? 13.907 6.339 -25.526 1.00 85.56 170 ALA A C 1
ATOM 1318 O O . ALA A 1 170 ? 14.779 6.250 -24.661 1.00 85.56 170 ALA A O 1
ATOM 1319 N N . LEU A 1 171 ? 12.816 7.093 -25.371 1.00 85.75 171 LEU A N 1
ATOM 1320 C CA . LEU A 1 171 ? 12.492 7.831 -24.150 1.00 85.75 171 LEU A CA 1
ATOM 1321 C C . LEU A 1 171 ? 11.350 7.133 -23.406 1.00 85.75 171 LEU A C 1
ATOM 1323 O O . LEU A 1 171 ? 10.308 6.845 -23.991 1.00 85.75 171 LEU A O 1
ATOM 1327 N N . PHE A 1 172 ? 11.531 6.909 -22.105 1.00 80.19 172 PHE A N 1
ATOM 1328 C CA . PHE A 1 172 ? 10.530 6.281 -21.247 1.00 80.19 172 PHE A CA 1
ATOM 1329 C C . PHE A 1 172 ? 9.971 7.281 -20.241 1.00 80.19 172 PHE A C 1
ATOM 1331 O O . PHE A 1 172 ? 10.694 7.789 -19.384 1.00 80.19 172 PHE A O 1
ATOM 1338 N N . PHE A 1 173 ? 8.660 7.503 -20.289 1.00 80.06 173 PHE A N 1
ATOM 1339 C CA . PHE A 1 173 ? 7.947 8.247 -19.256 1.00 80.06 173 PHE A CA 1
ATOM 1340 C C . PHE A 1 173 ? 7.535 7.288 -18.139 1.00 80.06 173 PHE A C 1
ATOM 1342 O O . PHE A 1 173 ? 6.459 6.694 -18.168 1.00 80.06 173 PHE A O 1
ATOM 1349 N N . VAL A 1 174 ? 8.415 7.109 -17.156 1.00 75.50 174 VAL A N 1
ATOM 1350 C CA . VAL A 1 174 ? 8.168 6.241 -15.997 1.00 75.50 174 VAL A CA 1
ATOM 1351 C C . VAL A 1 174 ? 8.069 7.055 -14.717 1.00 75.50 174 VAL A C 1
ATOM 1353 O O . VAL A 1 174 ? 8.887 7.930 -14.442 1.00 75.50 174 VAL A O 1
ATOM 1356 N N . ARG A 1 175 ? 7.068 6.737 -13.890 1.00 76.00 175 ARG A N 1
ATOM 1357 C CA . ARG A 1 175 ? 7.036 7.207 -12.502 1.00 76.00 175 ARG A CA 1
ATOM 1358 C C . ARG A 1 175 ? 8.070 6.419 -11.700 1.00 76.00 175 ARG A C 1
ATOM 1360 O O . ARG A 1 175 ? 8.113 5.191 -11.799 1.00 76.00 175 ARG A O 1
ATOM 1367 N N . ILE A 1 176 ? 8.831 7.117 -10.858 1.00 70.81 176 ILE A N 1
ATOM 1368 C CA . ILE A 1 176 ? 9.895 6.541 -10.010 1.00 70.81 176 ILE A CA 1
ATOM 1369 C C . ILE A 1 176 ? 9.370 5.374 -9.149 1.00 70.81 176 ILE A C 1
ATOM 1371 O O . ILE A 1 176 ? 10.087 4.412 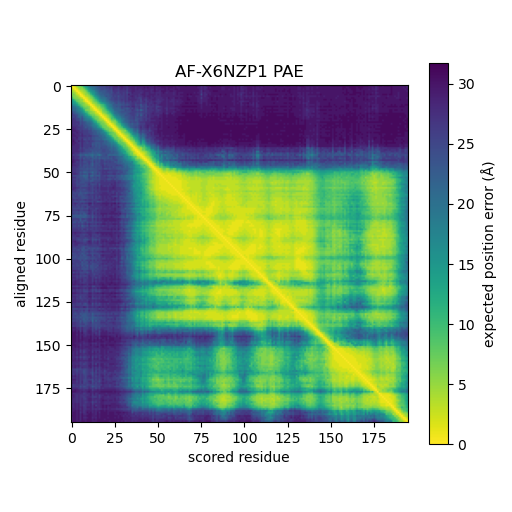-8.894 1.00 70.81 176 ILE A O 1
ATOM 1375 N N . ASN A 1 177 ? 8.091 5.415 -8.771 1.00 65.75 177 ASN A N 1
ATOM 1376 C CA . ASN A 1 177 ? 7.512 4.514 -7.774 1.00 65.75 177 ASN A CA 1
ATOM 1377 C C . ASN A 1 177 ? 6.875 3.245 -8.377 1.00 65.75 177 ASN A C 1
ATOM 1379 O O . ASN A 1 177 ? 6.577 2.317 -7.635 1.00 65.75 177 ASN A O 1
ATOM 1383 N N . PHE A 1 178 ? 6.606 3.220 -9.692 1.00 63.66 178 PHE A N 1
ATOM 1384 C CA . PHE A 1 178 ? 5.660 2.258 -10.286 1.00 63.66 178 PHE A CA 1
ATOM 1385 C C . PHE A 1 178 ? 6.318 1.060 -10.978 1.00 63.66 178 PHE A C 1
ATOM 1387 O O . PHE A 1 178 ? 5.933 -0.080 -10.742 1.00 63.66 178 PHE A O 1
ATOM 1394 N N . PHE A 1 179 ? 7.261 1.319 -11.885 1.00 69.94 179 PHE A N 1
ATOM 1395 C CA . PHE A 1 179 ? 7.773 0.295 -12.809 1.00 69.94 179 PHE A CA 1
ATOM 1396 C C . PHE A 1 179 ? 9.257 0.465 -13.142 1.00 69.94 179 PHE A C 1
ATOM 1398 O O . PHE A 1 179 ? 9.829 -0.338 -13.869 1.00 69.94 179 PHE A O 1
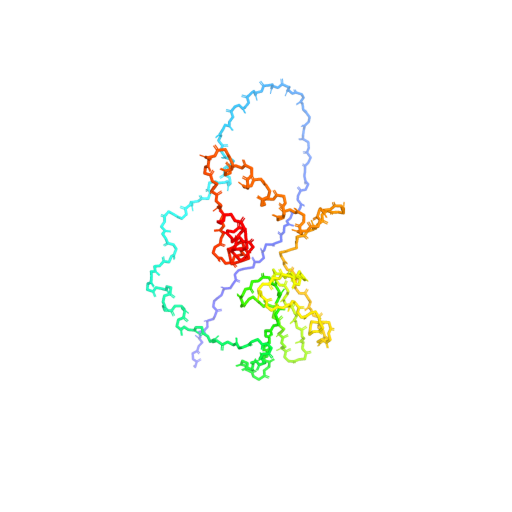ATOM 1405 N N . PHE A 1 180 ? 9.895 1.514 -12.616 1.00 76.94 180 PHE A N 1
ATOM 1406 C CA . PHE A 1 180 ? 11.275 1.836 -12.956 1.00 76.94 180 PHE A CA 1
ATOM 1407 C C . PHE A 1 180 ? 12.230 0.677 -12.639 1.00 76.94 180 PHE A C 1
ATOM 1409 O O . PHE A 1 180 ? 12.975 0.248 -13.513 1.00 76.94 180 PHE A O 1
ATOM 1416 N N . PHE A 1 181 ? 12.156 0.125 -11.425 1.00 76.62 181 PHE A N 1
ATOM 1417 C CA . PHE A 1 181 ? 13.031 -0.975 -11.007 1.00 76.62 181 PHE A CA 1
ATOM 1418 C C . PHE A 1 181 ? 12.798 -2.256 -11.822 1.00 76.62 181 PHE A C 1
ATOM 1420 O O . PHE A 1 181 ? 13.760 -2.848 -12.297 1.00 76.62 181 PHE A O 1
ATOM 1427 N N . GLU A 1 182 ? 11.535 -2.603 -12.092 1.00 75.94 182 GLU A N 1
ATOM 1428 C CA . GLU A 1 182 ? 11.172 -3.743 -12.951 1.00 75.94 182 GLU A CA 1
ATOM 1429 C C . GLU A 1 182 ? 11.733 -3.603 -14.370 1.00 75.94 182 GLU A C 1
ATOM 1431 O O . GLU A 1 182 ? 12.216 -4.566 -14.965 1.00 75.94 182 GLU A O 1
ATOM 1436 N N . LEU A 1 183 ? 11.648 -2.395 -14.936 1.00 74.81 183 LEU A N 1
ATOM 1437 C CA . LEU A 1 183 ? 12.148 -2.101 -16.273 1.00 74.81 183 LEU A CA 1
ATOM 1438 C C . LEU A 1 183 ? 13.675 -2.217 -16.321 1.00 74.81 183 LEU A C 1
ATOM 1440 O O . LEU A 1 183 ? 14.209 -2.849 -17.229 1.00 74.81 183 LEU A O 1
ATOM 1444 N N . VAL A 1 184 ? 14.363 -1.640 -15.331 1.00 77.75 184 VAL A N 1
ATOM 1445 C CA . VAL A 1 184 ? 15.827 -1.679 -15.230 1.00 77.75 184 VAL A CA 1
ATOM 1446 C C . VAL A 1 184 ? 16.333 -3.115 -15.110 1.00 77.75 184 VAL A C 1
ATOM 1448 O O . VAL A 1 184 ? 17.273 -3.487 -15.814 1.00 77.75 184 VAL A O 1
ATOM 1451 N N . ASP A 1 185 ? 15.714 -3.943 -14.270 1.00 75.88 185 ASP A N 1
ATOM 1452 C CA . ASP A 1 185 ? 16.174 -5.319 -14.073 1.00 75.88 185 ASP A CA 1
ATOM 1453 C C . ASP A 1 185 ? 15.899 -6.215 -15.282 1.00 75.88 185 ASP A C 1
ATOM 1455 O O . ASP A 1 185 ? 16.731 -7.061 -15.607 1.00 75.88 185 ASP A O 1
ATOM 1459 N N . LYS A 1 186 ? 14.820 -5.971 -16.034 1.00 73.31 186 LYS A N 1
ATOM 1460 C CA . LYS A 1 186 ? 14.583 -6.654 -17.317 1.00 73.31 186 LYS A CA 1
ATOM 1461 C C . LYS A 1 186 ? 15.557 -6.244 -18.422 1.00 73.31 186 LYS A C 1
ATOM 1463 O O . LYS A 1 186 ? 15.726 -6.997 -19.374 1.00 73.31 186 LYS A O 1
ATOM 1468 N N . TRP A 1 187 ? 16.194 -5.080 -18.311 1.00 69.44 187 TRP A N 1
ATOM 1469 C CA . TRP A 1 187 ? 17.149 -4.571 -19.302 1.00 69.44 187 TRP A CA 1
ATOM 1470 C C . TRP A 1 187 ? 18.586 -5.043 -19.084 1.00 69.44 187 TRP A C 1
ATOM 1472 O O . TRP A 1 187 ? 19.346 -5.150 -20.045 1.00 69.44 187 TRP A O 1
ATOM 1482 N N . LYS A 1 188 ? 18.980 -5.332 -17.838 1.00 66.81 188 LYS A N 1
ATOM 1483 C CA . LYS A 1 188 ? 20.349 -5.771 -17.512 1.00 66.81 188 LYS A CA 1
ATOM 1484 C C . LYS A 1 188 ? 20.814 -7.020 -18.290 1.00 66.81 188 LYS A C 1
ATOM 1486 O O . LYS A 1 188 ? 21.957 -6.996 -18.745 1.00 66.81 188 LYS A O 1
ATOM 1491 N N . PRO A 1 189 ? 19.989 -8.068 -18.503 1.00 56.56 189 PRO A N 1
ATOM 1492 C CA . PRO A 1 189 ? 20.407 -9.257 -19.250 1.00 56.56 189 PRO A CA 1
ATOM 1493 C C . PRO A 1 189 ? 20.710 -8.974 -20.728 1.00 56.56 189 PRO A C 1
ATOM 1495 O O . PRO A 1 189 ? 21.687 -9.493 -21.255 1.00 56.56 189 PRO A O 1
ATOM 1498 N N . CYS A 1 190 ? 19.951 -8.084 -21.380 1.00 51.44 190 CYS A N 1
ATOM 1499 C CA . CYS A 1 190 ? 20.107 -7.780 -22.810 1.00 51.44 190 CYS A CA 1
ATOM 1500 C C . CYS A 1 190 ? 21.450 -7.120 -23.169 1.00 51.44 190 CYS A C 1
ATOM 1502 O O . CYS A 1 190 ? 21.814 -7.068 -24.339 1.00 51.44 190 CYS A O 1
ATOM 1504 N N . ARG A 1 191 ? 22.198 -6.602 -22.186 1.00 48.19 191 ARG A N 1
ATOM 1505 C CA . ARG A 1 191 ? 23.495 -5.952 -22.422 1.00 48.19 191 ARG A CA 1
ATOM 1506 C C . ARG A 1 191 ? 24.680 -6.920 -22.383 1.00 48.19 191 ARG A C 1
ATOM 1508 O O . ARG A 1 191 ? 25.740 -6.556 -22.875 1.00 48.19 191 ARG A O 1
ATOM 1515 N N . MET A 1 192 ? 24.522 -8.111 -21.795 1.00 39.44 192 MET A N 1
ATOM 1516 C CA . MET A 1 192 ? 25.624 -9.077 -21.642 1.00 39.44 192 MET A CA 1
ATOM 1517 C C . MET A 1 192 ? 25.786 -10.030 -22.832 1.00 39.44 192 MET A C 1
ATOM 1519 O O . MET A 1 192 ? 26.820 -10.671 -22.936 1.00 39.44 192 MET A O 1
ATOM 1523 N N . GLU A 1 193 ? 24.810 -10.099 -23.739 1.00 43.53 193 GLU A N 1
ATOM 1524 C CA . GLU A 1 193 ? 24.892 -10.915 -24.966 1.00 43.53 193 GLU A CA 1
ATOM 1525 C C . GLU A 1 193 ? 25.308 -10.099 -26.208 1.00 43.53 193 GLU A C 1
ATOM 1527 O O . GLU A 1 193 ? 25.402 -10.638 -27.306 1.00 43.53 193 GLU A O 1
ATOM 1532 N N . ALA A 1 194 ? 25.561 -8.795 -26.043 1.00 44.16 194 ALA A N 1
ATOM 1533 C CA . ALA A 1 194 ? 25.918 -7.867 -27.121 1.00 44.16 194 ALA A CA 1
ATOM 1534 C C . ALA A 1 194 ? 27.376 -7.352 -27.049 1.00 44.16 194 ALA A C 1
ATOM 1536 O O . ALA A 1 194 ? 27.704 -6.355 -27.696 1.00 44.16 194 ALA A O 1
ATOM 1537 N N . MET A 1 195 ? 28.235 -8.007 -26.259 1.00 37.16 195 MET A N 1
ATOM 1538 C CA . MET A 1 195 ? 29.695 -7.816 -26.205 1.00 37.16 195 MET A CA 1
ATOM 1539 C C . MET A 1 195 ? 30.394 -9.131 -26.531 1.00 37.16 195 MET A C 1
ATOM 1541 O O . MET A 1 195 ? 31.468 -9.057 -27.166 1.00 37.16 195 MET A O 1
#

Sequence (195 aa):
MESLACDYLPHKLQPSFGNNNLKSSHDVEDVSRSSNEPEPWLKTNLVTQPIYNKQEIRNAVEKVTKISMNQVLQINPDLKIQSIASGLFIGSCNWHITIGNTKVAVVSGSSGSQYRHPLPLNLNALANAGVDYLIIDDLQFLQPGGEDKKTTAAQSLALVEKTLYKNLFALFFVRINFFFFELVDKWKPCRMEAM

Mean predicted aligned error: 15.6 Å

Secondary structure (DSSP, 8-state):
-------------PPP-----------------------GGG------S-S--HHHHHHHHTTPPP--TT-EEEEETTEEEEEEE-SSSTT-EEEEEEETTEEEEEE-S-----SSSSPPP-HHHHHTT--SEEEE-------TTPPPHHHHHHHHHHHHHHHHTTT--------TTTTHHHHHHHHTGGGTS--

Nearest PDB structures (foldseek):
  8uib-assembly1_K  TM=9.072E-01  e=3.035E-05  Homo sapiens
  8rc4-assembly1_k  TM=8.747E-01  e=5.291E-05  Homo sapiens
  7bfp-assembly1_B  TM=8.017E-01  e=4.974E-05  Homo sapiens
  7bfq-assembly1_B  TM=8.017E-01  e=5.628E-05  Homo sapiens
  7ycx-assembly1_K  TM=8.349E-01  e=1.044E-04  Homo sapiens

Organism: Reticulomyxa filosa (NCBI:txid46433)

Foldseek 3Di:
DDDDDDDDDDDDDDDDDDDDDDDDDDDDDPDPPPDPDPDPVVPDVPPPDDPDDPVRVVVVVVPDDDDDAQDWDDPDPFWIKHWFFQQFWAVDTWIWIGGRNAIEIERERHDQDPPDDGDGGDVVCVVVVPHPYYHYDDDDPQPPVRPDPVVVLVVVVVVCVVQVVVVHDDDDDDDPTGCPVVNVVVVVVVVVVVD

InterPro domains:
  IPR027074 Integrator complex subunit 9 [PTHR46094] (43-148)
  IPR036866 Ribonuclease Z/Hydroxyacylglutathione hydrolase-like [G3DSA:3.60.15.10] (17-177)
  IPR036866 Ribonuclease Z/Hydroxyacylglutathione hydrolase-like [SSF56281] (48-183)

Solvent-accessible surface area (backbone atoms only — not comparable to full-atom values): 12872 Å² total; per-residue (Å²): 135,89,86,81,88,86,82,84,83,89,79,86,86,77,90,79,88,78,87,85,85,89,84,91,76,93,76,92,73,92,70,87,78,89,62,95,63,77,58,79,85,73,67,61,83,71,77,86,60,78,96,70,54,75,66,56,52,50,62,54,56,74,69,59,80,87,76,58,82,65,42,75,45,75,79,49,101,48,35,36,39,29,36,39,42,15,16,50,29,78,90,38,51,21,42,42,38,33,49,71,92,47,29,36,35,40,45,45,58,65,29,80,65,77,90,56,92,30,62,58,40,48,59,64,65,62,69,71,61,70,62,78,42,81,46,78,49,79,81,76,82,72,56,93,84,57,72,57,73,68,52,58,53,52,53,52,49,55,51,45,52,59,40,45,76,69,78,47,90,83,86,80,97,68,55,85,74,69,51,44,67,63,52,54,62,69,48,58,64,69,60,71,82,74,117

Radius of gyration: 27.04 Å; Cα contacts (8 Å, |Δi|>4): 175; chains: 1; bounding box: 74×46×75 Å

pLDDT: mean 72.23, std 22.57, range [28.05, 97.56]

=== Feature glossary ===
A reading guide for the features in this record.

Start from the sequence.

  · Sequence gives the chain of amino acids in standard one-letter code (A=alanine, C=cysteine, …, Y=tyrosine), read N→C. It is the only feature that is directly encoded by the gene; all structural features are derived from the folded form of this sequence.

Fold it, and you get atomic coordinates and the backbone conformation that goes with them.

  · The mmCIF table is the protein's shape written out atom by atom. For each backbone N, Cα, C, and carbonyl O, it records an (x, y, z) coordinate triple in Å plus the residue type, chain letter, and residue number.

  · Backbone dihedral angles. Every residue except chain termini has a φ (preceding-C → N → Cα → C) and a ψ (N → Cα → C → next-N). They are reported in degrees following the IUPAC sign convention. Secondary structure is essentially a statement about which (φ, ψ) basin each residue occupies.

  · DSSP 8-state secondary structure assigns each residue one of H (α-helix), G (3₁₀-helix), I (π-helix), E (extended β-strand), B (isolated β-bridge), T (hydrogen-bonded turn), S (bend), or '-' (coil). The assignment is computed from backbone hydrogen-bond geometry via the Kabsch–Sander algorithm.

  · P-SEA three-state annotation labels each residue as helix, strand, or coil based purely on the geometry of the Cα trace. It serves as a fallback when the full backbone (and thus DSSP) is unavailable.

Summarize the fold with a handful of shape descriptors and a per-residue structural alphabet.

  · Radius of gyration (Rg) is the root-mean-square distance of Cα atoms from their centroid — a single number for overall size and compactness. A globular domain of N residues has Rg ≈ 2.2·N^0.38 Å; an extended or disordered chain has a much larger Rg. The Cα contact count is the number of residue pairs whose Cα atoms are within 8 Å and are more than four positions apart in sequence — a standard proxy for tertiary packing density. The bounding box is the smallest axis-aligned box enclosing all Cα atoms.

  · Foldseek's 3Di representation compresses backbone geometry into a per-residue letter drawn from a learned twenty-state alphabet. It captures the tertiary interaction pattern around each residue — which residues are packed against it in space, regardless of where they are in sequence.

  · Accessible surface area quantifies burial. A residue with SASA near zero is packed into the hydrophobic core; one with SASA >100 Å² sits on the surface. Computed here via the Shrake–Rupley numerical algorithm with a 1.4 Å probe.

Ask how reliable the model is.

  · For AlphaFold models, the B-factor field carries pLDDT — the model's own estimate of local accuracy on a 0–100 scale. Regions with pLDDT<50 should be treated as essentially unmodeled; they often correspond to intrinsically disordered segments.

  · For experimental (PDB) structures, the B-factor (temperature factor) quantifies the positional spread of each atom in the crystal — a combination of thermal vibration and static disorder — in units of Å². High B-factors mark flexible loops or poorly resolved regions; low B-factors mark the rigid, well-ordered core.

  · PAE(i, j) answers: if I align the predicted and true structures on residue i, how far off (in Å) do I expect residue j to be? A block-diagonal PAE matrix with low values on the blocks and high values off-diagonal is the signature of a multi-domain protein with confidently predicted domains but uncertain inter-domain orientation.

Place it in context: what it resembles, what it is annotated as, and how it looks.

  · Structural nearest neighbors (via Foldseek easy-search vs the PDB). Reported per hit: target PDB id, E-value, and alignment TM-score. A TM-score above ~0.5 is the conventional threshold for 'same fold'.

  · Functional annotations link the protein to curated databases. InterPro entries identify conserved domains and families by matching the sequence against member-database signatures (Pfam, PROSITE, CDD, …). Gene Ontology (GO) terms describe molecular function, biological process, and cellular component in a controlled vocabulary. CATH places the structure in a hierarchical fold classification (Class/Architecture/Topology/Homologous-superfamily). The organism is the source species.

  · Plot images: a contact map (which residues are close in 3D, as an N×N binary image), a Ramachandran scatter (backbone torsion angles, revealing secondary-structure composition at a glance), and — for AlphaFold structures — a PAE heatmap (pairwise prediction confidence).

  · Structure images are PyMOL renders from six orthogonal camera directions. Cartoon representation draws helices as coils and strands as arrows; sticks shows the backbone as bonds; surface shows the solvent-excluded envelope. Rainbow coloring maps sequence position to hue (blue→red, N→C); chain coloring assigns a distinct color per polypeptide.